Protein AF-A0A3C1X2D7-F1 (afdb_monomer_lite)

Foldseek 3Di:
DLVVLLVQLVVLQVQLVVCVVVVVNVSNVVSPVVSVVSVVVSVVVVLVVLLVVLLVLLVVLLVLLVVLLVLLVVLLVLLVVLPDDPPPPDDDDDDDDDPPPPPDQDPVNVVSLVVSLVSLVVSLVSVVVSLVSLVVSLVSCVPNPVLLNVLSVVLSVVLVVLPLNVLSVQLNVCSVVVVSVSNSVSSVSNSVSSVSNSVSSVVSSCSSVNDPVVVVVVVVVVVVVVVVVVVVVVVVVVD

Sequence (239 aa):
QMQQQMQEARSNMQRASSAMDEGRMAEAIAEGTRAERQFDELKEEFRNQTSSQFDEAVRELRDQARELTDKQQQLAQQLSGQSAPPKSASPEPESAEPAQQAQRPSLRSERNREQVEKAVQEQRDRLNRVMDQSKQLIEQAEETEPLLSDRLYETLRDVKDLKPEEALEAAEMLAERGLWQQTQEAEQIASRGLERLRDGIENAADAVLGSEEESLRRAQAELQRASQQLSEELRAAQG

Secondary structure (DSSP, 8-state):
-HHHHHHHHHHHHHHHHHHHHTT-HHHHHHHHHHHHHHHHHHHHHHHHHHHHHHHHHHHHHHHHHHHHHHHHHHHHHHHHHHHSPP-----------------PPPHHHHHHHHHHHHHHHHHHHHHHHHHHHHHHHHHHHTTT-HHHHHHHHHHHHHHHHH-HHHHHHHHHHHHTTT-HHHHHHHHHHHHHHHHHHHHHHHHHHHHHH--HHHHHHHHHHHHHHHHHHHHHHHHHHH-

Radius of gyration: 30.53 Å; chains: 1; bounding box: 84×38×106 Å

pLDDT: mean 85.22, std 15.67, range [38.16, 98.12]

Structure (mmCIF, N/CA/C/O backbone):
data_AF-A0A3C1X2D7-F1
#
_entry.id   AF-A0A3C1X2D7-F1
#
loop_
_atom_site.group_PDB
_atom_site.id
_atom_site.type_symbol
_atom_site.label_atom_id
_atom_site.label_alt_id
_atom_site.label_comp_id
_atom_site.label_asym_id
_atom_site.label_entity_id
_atom_site.label_seq_id
_atom_site.pdbx_PDB_ins_code
_atom_site.Cartn_x
_atom_site.Cartn_y
_atom_site.Cartn_z
_atom_site.occupancy
_atom_site.B_iso_or_equiv
_atom_site.auth_seq_id
_atom_site.auth_comp_id
_atom_site.auth_asym_id
_atom_site.auth_atom_id
_atom_site.pdbx_PDB_model_num
ATOM 1 N N . GLN A 1 1 ? -13.627 13.181 24.591 1.00 76.00 1 GLN A N 1
ATOM 2 C CA . GLN A 1 1 ? -14.856 12.532 25.095 1.00 76.00 1 GLN A CA 1
ATOM 3 C C . GLN A 1 1 ? -14.542 11.132 25.627 1.00 76.00 1 GLN A C 1
ATOM 5 O O . GLN A 1 1 ? -14.710 10.945 26.823 1.00 76.00 1 GLN A O 1
ATOM 10 N N . MET A 1 2 ? -13.905 10.248 24.847 1.00 81.06 2 MET A N 1
ATOM 11 C CA . MET A 1 2 ? -13.460 8.903 25.281 1.00 81.06 2 MET A CA 1
ATOM 12 C C . MET A 1 2 ? -12.697 8.855 26.628 1.00 81.06 2 MET A C 1
ATOM 14 O O . MET A 1 2 ? -12.936 7.991 27.465 1.00 81.06 2 MET A O 1
ATOM 18 N N . GLN A 1 3 ? -11.812 9.827 26.902 1.00 86.19 3 GLN A N 1
ATOM 19 C CA . GLN A 1 3 ? -11.100 9.912 28.192 1.00 86.19 3 GLN A CA 1
ATOM 20 C C . GLN A 1 3 ? -12.027 10.132 29.401 1.00 86.19 3 GLN A C 1
ATOM 22 O O . GLN A 1 3 ? -11.739 9.615 30.477 1.00 86.19 3 GLN A O 1
ATOM 27 N N . GLN A 1 4 ? -13.117 10.889 29.241 1.00 89.31 4 GLN A N 1
ATOM 28 C CA . GLN A 1 4 ? -14.091 11.118 30.314 1.00 89.31 4 GLN A CA 1
ATOM 29 C C . GLN A 1 4 ? -14.939 9.866 30.558 1.00 89.31 4 GLN A C 1
ATOM 31 O O . GLN A 1 4 ? -15.029 9.426 31.698 1.00 89.31 4 GLN A O 1
ATOM 36 N N . GLN A 1 5 ? -15.459 9.233 29.501 1.00 86.44 5 GLN A N 1
ATOM 37 C CA . GLN A 1 5 ? -16.196 7.964 29.608 1.00 86.44 5 GLN A CA 1
ATOM 38 C C . GLN A 1 5 ? -15.339 6.857 30.251 1.00 86.44 5 GLN A C 1
ATOM 40 O O . GLN A 1 5 ? -15.817 6.110 31.099 1.00 86.44 5 GLN A O 1
ATOM 45 N N . MET A 1 6 ? -14.042 6.794 29.932 1.00 92.19 6 MET A N 1
ATOM 46 C CA . MET A 1 6 ? -13.115 5.841 30.552 1.00 92.19 6 MET A CA 1
ATOM 47 C C . MET A 1 6 ? -12.876 6.127 32.045 1.00 92.19 6 MET A C 1
ATOM 49 O O . MET A 1 6 ? -12.790 5.194 32.849 1.00 92.19 6 MET A O 1
ATOM 53 N N . GLN A 1 7 ? -12.807 7.400 32.448 1.00 93.75 7 GLN A N 1
ATOM 54 C CA . GLN A 1 7 ? -12.736 7.775 33.865 1.00 93.75 7 GLN A CA 1
ATOM 55 C C . GLN A 1 7 ? -14.025 7.414 34.616 1.00 93.75 7 GLN A C 1
ATOM 57 O O . GLN A 1 7 ? -13.953 6.919 35.741 1.00 93.75 7 GLN A O 1
ATOM 62 N N . GLU A 1 8 ? -15.189 7.601 33.994 1.00 92.06 8 GLU A N 1
ATOM 63 C CA . GLU A 1 8 ? -16.481 7.211 34.565 1.00 92.06 8 GLU A CA 1
ATOM 64 C C . GLU A 1 8 ? -16.606 5.692 34.730 1.00 92.06 8 GLU A C 1
ATOM 66 O O . GLU A 1 8 ? -16.970 5.237 35.816 1.00 92.06 8 GLU A O 1
ATOM 71 N N . ALA A 1 9 ? -16.211 4.905 33.724 1.00 91.81 9 ALA A N 1
ATOM 72 C CA . ALA A 1 9 ? -16.200 3.441 33.796 1.00 91.81 9 ALA A CA 1
ATOM 73 C C . ALA A 1 9 ? -15.296 2.935 34.930 1.00 91.81 9 ALA A C 1
ATOM 75 O O . ALA A 1 9 ? -15.704 2.102 35.744 1.00 91.81 9 ALA A O 1
ATOM 76 N N . ARG A 1 10 ? -14.092 3.509 35.064 1.00 94.19 10 ARG A N 1
ATOM 77 C CA . ARG A 1 10 ? -13.175 3.208 36.177 1.00 94.19 10 ARG A CA 1
ATOM 78 C C . ARG A 1 10 ? -13.743 3.620 37.535 1.00 94.19 10 ARG A C 1
ATOM 80 O O . ARG A 1 10 ? -13.568 2.888 38.506 1.00 94.19 10 ARG A O 1
ATOM 87 N N . SER A 1 11 ? -14.439 4.755 37.614 1.00 95.88 11 SER A N 1
ATOM 88 C CA . SER A 1 11 ? -15.106 5.206 38.842 1.00 95.88 11 SER A CA 1
ATOM 89 C C . SER A 1 11 ? -16.248 4.271 39.251 1.00 95.88 11 SER A C 1
ATOM 91 O O . SER A 1 11 ? -16.358 3.919 40.426 1.00 95.88 11 SER A O 1
ATOM 93 N N . ASN A 1 12 ? -17.077 3.836 38.298 1.00 92.12 12 ASN A N 1
ATOM 94 C CA . ASN A 1 12 ? -18.136 2.850 38.526 1.00 92.12 12 ASN A CA 1
ATOM 95 C C . ASN A 1 12 ? -17.547 1.507 38.989 1.00 92.12 12 ASN A C 1
ATOM 97 O O . ASN A 1 12 ? -18.054 0.910 39.936 1.00 92.12 12 ASN A O 1
ATOM 101 N N . MET A 1 13 ? -16.421 1.079 38.409 1.00 94.44 13 MET A N 1
ATOM 102 C CA . MET A 1 13 ? -15.705 -0.130 38.829 1.00 94.44 13 MET A CA 1
ATOM 103 C C . MET A 1 13 ? -15.127 -0.014 40.249 1.00 94.44 13 MET A C 1
ATOM 105 O O . MET A 1 13 ? -15.249 -0.946 41.043 1.00 94.44 13 MET A O 1
ATOM 109 N N . GLN A 1 14 ? -14.545 1.136 40.607 1.00 95.06 14 GLN A N 1
ATOM 110 C CA . GLN A 1 14 ? -14.083 1.396 41.976 1.00 95.06 14 GLN A CA 1
ATOM 111 C C . GLN A 1 14 ? -15.240 1.370 42.978 1.00 95.06 14 GLN A C 1
ATOM 113 O O . GLN A 1 14 ? -15.122 0.734 44.023 1.00 95.06 14 GLN A O 1
ATOM 118 N N . ARG A 1 15 ? -16.376 1.999 42.646 1.00 94.56 15 ARG A N 1
ATOM 119 C CA . ARG A 1 15 ? -17.585 1.963 43.483 1.00 94.56 15 ARG A CA 1
ATOM 120 C C . ARG A 1 15 ? -18.136 0.552 43.644 1.00 94.56 15 ARG A C 1
ATOM 122 O O . ARG A 1 15 ? -18.506 0.179 44.755 1.00 94.56 15 ARG A O 1
ATOM 129 N N . ALA A 1 16 ? -18.142 -0.239 42.572 1.00 94.19 16 ALA A N 1
ATOM 130 C CA . ALA A 1 16 ? -18.531 -1.641 42.631 1.00 94.19 16 ALA A CA 1
ATOM 131 C C . ALA A 1 16 ? -17.630 -2.429 43.597 1.00 94.19 16 ALA A C 1
ATOM 133 O O . ALA A 1 16 ? -18.147 -3.125 44.466 1.00 94.19 16 ALA A O 1
ATOM 134 N N . SER A 1 17 ? -16.305 -2.249 43.514 1.00 95.19 17 SER A N 1
ATOM 135 C CA . SER A 1 17 ? -15.339 -2.884 44.424 1.00 95.19 17 SER A CA 1
ATOM 136 C C . SER A 1 17 ? -15.576 -2.495 45.886 1.00 95.19 17 SER A C 1
ATOM 138 O O . SER A 1 17 ? -15.658 -3.372 46.740 1.00 95.19 17 SER A O 1
ATOM 140 N N . SER A 1 18 ? -15.761 -1.205 46.186 1.00 95.50 18 SER A N 1
ATOM 141 C CA . SER A 1 18 ? -16.039 -0.753 47.558 1.00 95.50 18 SER A CA 1
ATOM 142 C C . SER A 1 18 ? -17.374 -1.285 48.089 1.00 95.50 18 SER A C 1
ATOM 144 O O . SER A 1 18 ? -17.467 -1.693 49.243 1.00 95.50 18 SER A O 1
ATOM 146 N N . ALA A 1 19 ? -18.412 -1.345 47.249 1.00 94.44 19 ALA A N 1
ATOM 147 C CA . ALA A 1 19 ? -19.691 -1.937 47.631 1.00 94.44 19 ALA A CA 1
ATOM 148 C C . ALA A 1 19 ? -19.573 -3.447 47.909 1.00 94.44 19 ALA A C 1
ATOM 150 O O . ALA A 1 19 ? -20.258 -3.947 48.802 1.00 94.44 19 ALA A O 1
ATOM 151 N N . MET A 1 20 ? -18.696 -4.169 47.199 1.00 93.38 20 MET A N 1
ATOM 152 C CA . MET A 1 20 ? -18.388 -5.573 47.502 1.00 93.38 20 MET A CA 1
ATOM 153 C C . MET A 1 20 ? -17.697 -5.716 48.861 1.00 93.38 20 MET A C 1
ATOM 155 O O . MET A 1 20 ? -18.145 -6.528 49.671 1.00 93.38 20 MET A O 1
ATOM 159 N N . ASP A 1 21 ? -16.669 -4.906 49.128 1.00 94.88 21 ASP A N 1
ATOM 160 C CA . ASP A 1 21 ? -15.919 -4.920 50.394 1.00 94.88 21 ASP A CA 1
ATOM 161 C C . ASP A 1 21 ? -16.816 -4.597 51.600 1.00 94.88 21 ASP A C 1
ATOM 163 O O . ASP A 1 21 ? -16.665 -5.160 52.685 1.00 94.88 21 ASP A O 1
ATOM 167 N N . GLU A 1 22 ? -17.803 -3.724 51.399 1.00 95.81 22 GLU A N 1
ATOM 168 C CA . GLU A 1 22 ? -18.772 -3.307 52.415 1.00 95.81 22 GLU A CA 1
ATOM 169 C C . GLU A 1 22 ? -20.008 -4.234 52.493 1.00 95.81 22 GLU A C 1
ATOM 171 O O . GLU A 1 22 ? -20.962 -3.947 53.221 1.00 95.81 22 GLU A O 1
ATOM 176 N N . GLY A 1 23 ? -20.017 -5.354 51.756 1.00 94.88 23 GLY A N 1
ATOM 177 C CA . GLY A 1 23 ? -21.079 -6.369 51.783 1.00 94.88 23 GLY A CA 1
ATOM 178 C C . GLY A 1 23 ? -22.384 -5.973 51.076 1.00 94.88 23 GLY A C 1
ATOM 179 O O . GLY A 1 23 ? -23.390 -6.680 51.178 1.00 94.88 23 GLY A O 1
ATOM 180 N N . ARG A 1 24 ? -22.398 -4.863 50.330 1.00 96.31 24 ARG A N 1
ATOM 181 C CA . ARG A 1 24 ? -23.552 -4.368 49.561 1.00 96.31 24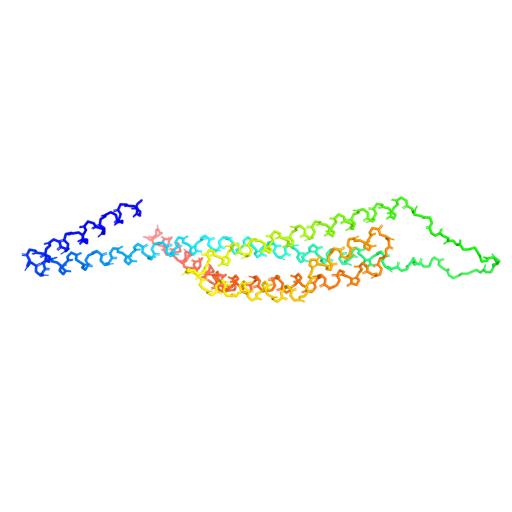 ARG A CA 1
ATOM 182 C C . ARG A 1 24 ? -23.598 -4.976 48.161 1.00 96.31 24 ARG A C 1
ATOM 184 O O . ARG A 1 24 ? -23.445 -4.298 47.147 1.00 96.31 24 ARG A O 1
ATOM 191 N N . MET A 1 25 ? -23.894 -6.273 48.111 1.00 89.75 25 MET A N 1
ATOM 192 C CA . MET A 1 25 ? -23.906 -7.071 46.877 1.00 89.75 25 MET A CA 1
ATOM 193 C C . MET A 1 25 ? -24.776 -6.470 45.754 1.00 89.75 25 MET A C 1
ATOM 195 O O . MET A 1 25 ? -24.376 -6.468 44.595 1.00 89.75 25 MET A O 1
ATOM 199 N N . ALA A 1 26 ? -25.960 -5.936 46.075 1.00 89.38 26 ALA A N 1
ATOM 200 C CA . ALA A 1 26 ? -26.875 -5.383 45.070 1.00 89.38 26 ALA A CA 1
ATOM 201 C C . ALA A 1 26 ? -26.326 -4.113 44.392 1.00 89.38 26 ALA A C 1
ATOM 203 O O . ALA A 1 26 ? -26.490 -3.932 43.187 1.00 89.38 26 ALA A O 1
ATOM 204 N N . GLU A 1 27 ? -25.655 -3.251 45.157 1.00 88.06 27 GLU A N 1
ATOM 205 C CA . GLU A 1 27 ? -25.042 -2.023 44.643 1.00 88.06 27 GLU A CA 1
ATOM 206 C C . GLU A 1 27 ? -23.775 -2.338 43.843 1.00 88.06 27 GLU A C 1
ATOM 208 O O . GLU A 1 27 ? -23.583 -1.793 42.758 1.00 88.06 27 GLU A O 1
ATOM 213 N N . ALA A 1 28 ? -22.983 -3.307 44.310 1.00 88.75 28 ALA A N 1
ATOM 214 C CA . ALA A 1 28 ? -21.846 -3.837 43.569 1.00 88.75 28 ALA A CA 1
ATOM 215 C C . ALA A 1 28 ? -22.238 -4.361 42.179 1.00 88.75 28 ALA A C 1
ATOM 217 O O . ALA A 1 28 ? -21.598 -4.017 41.188 1.00 88.75 28 ALA A O 1
ATOM 218 N N . ILE A 1 29 ? -23.315 -5.150 42.091 1.00 89.69 29 ILE A N 1
ATOM 219 C CA . ILE A 1 29 ? -23.820 -5.672 40.813 1.00 89.69 29 ILE A CA 1
ATOM 220 C C . ILE A 1 29 ? -24.292 -4.527 39.911 1.00 89.69 29 ILE A C 1
ATOM 222 O O . ILE A 1 29 ? -23.974 -4.510 38.721 1.00 89.69 29 ILE A O 1
ATOM 226 N N . ALA A 1 30 ? -25.033 -3.561 40.460 1.00 91.50 30 ALA A N 1
ATOM 227 C CA . ALA A 1 30 ? -25.559 -2.445 39.682 1.00 91.50 30 ALA A CA 1
ATOM 228 C C . ALA A 1 30 ? -24.441 -1.568 39.094 1.00 91.50 30 ALA A C 1
ATOM 230 O O . ALA A 1 30 ? -24.475 -1.259 37.901 1.00 91.50 30 ALA A O 1
ATOM 231 N N . GLU A 1 31 ? -23.447 -1.193 39.903 1.00 90.06 31 GLU A N 1
ATOM 232 C CA . GLU A 1 31 ? -22.319 -0.374 39.444 1.00 90.06 31 GLU A CA 1
ATOM 233 C C . GLU A 1 31 ? -21.368 -1.162 38.537 1.00 90.06 31 GLU A C 1
ATOM 235 O O . GLU A 1 31 ? -20.900 -0.623 37.534 1.00 90.06 31 GLU A O 1
ATOM 240 N N . GLY A 1 32 ? -21.167 -2.457 38.804 1.00 87.25 32 GLY A N 1
ATOM 241 C CA . GLY A 1 32 ? -20.407 -3.353 37.931 1.00 87.25 32 GLY A CA 1
ATOM 242 C C . GLY A 1 32 ? -21.031 -3.477 36.538 1.00 87.25 32 GLY A C 1
ATOM 243 O O . GLY A 1 32 ? -20.346 -3.268 35.544 1.00 87.25 32 GLY A O 1
ATOM 244 N N . THR A 1 33 ? -22.349 -3.690 36.457 1.00 91.38 33 THR A N 1
ATOM 245 C CA . THR A 1 33 ? -23.082 -3.786 35.176 1.00 91.38 33 THR A CA 1
ATOM 246 C C . THR A 1 33 ? -23.079 -2.458 34.403 1.00 91.38 33 THR A C 1
ATOM 248 O O . THR A 1 33 ? -23.194 -2.429 33.177 1.00 91.38 33 THR A O 1
ATOM 251 N N . ARG A 1 34 ? -23.004 -1.311 35.097 1.00 89.50 34 ARG A N 1
ATOM 252 C CA . ARG A 1 34 ? -22.837 -0.003 34.438 1.00 89.50 34 ARG A CA 1
ATOM 253 C C . ARG A 1 34 ? -21.427 0.169 33.890 1.00 89.50 34 ARG A C 1
ATOM 255 O O . ARG A 1 34 ? -21.296 0.609 32.754 1.00 89.50 34 ARG A O 1
ATOM 262 N N . ALA A 1 35 ? -20.407 -0.184 34.672 1.00 90.56 35 ALA A N 1
ATOM 263 C CA . ALA A 1 35 ? -19.020 -0.138 34.224 1.00 90.56 35 ALA A CA 1
ATOM 264 C C . ALA A 1 35 ? -18.791 -1.054 33.012 1.00 90.56 35 ALA A C 1
ATOM 266 O O . ALA A 1 35 ? -18.178 -0.620 32.046 1.00 90.56 35 ALA A O 1
ATOM 267 N N . GLU A 1 36 ? -19.330 -2.278 33.036 1.00 87.12 36 GLU A N 1
ATOM 268 C CA . GLU A 1 36 ? -19.254 -3.243 31.931 1.00 87.12 36 GLU A CA 1
ATOM 269 C C . GLU A 1 36 ? -19.817 -2.659 30.630 1.00 87.12 36 GLU A C 1
ATOM 271 O O . GLU A 1 36 ? -19.088 -2.553 29.649 1.00 87.12 36 GLU A O 1
ATOM 276 N N . ARG A 1 37 ? -21.056 -2.147 30.653 1.00 89.50 37 ARG A N 1
ATOM 277 C CA . ARG A 1 37 ? -21.666 -1.508 29.474 1.00 89.50 37 ARG A CA 1
ATOM 278 C C . ARG A 1 37 ? -20.857 -0.324 28.948 1.00 89.50 37 ARG A C 1
ATOM 280 O O . ARG A 1 37 ? -20.714 -0.177 27.742 1.00 89.50 37 ARG A O 1
ATOM 287 N N . GLN A 1 38 ? -20.304 0.502 29.837 1.00 88.88 38 GLN A N 1
ATOM 288 C CA . GLN A 1 38 ? -19.452 1.620 29.425 1.00 88.88 38 GLN A CA 1
ATOM 289 C C . GLN A 1 38 ? -18.135 1.145 28.796 1.00 88.88 38 GLN A C 1
ATOM 291 O O . GLN A 1 38 ? -17.652 1.772 27.859 1.00 88.88 38 GLN A O 1
ATOM 296 N N . PHE A 1 39 ? -17.542 0.051 29.284 1.00 91.06 39 PHE A N 1
ATOM 297 C CA . PHE A 1 39 ? -16.360 -0.542 28.654 1.00 91.06 39 PHE A CA 1
ATOM 298 C C . PHE A 1 39 ? -16.678 -1.152 27.287 1.00 91.06 39 PHE A C 1
ATOM 300 O O . PHE A 1 39 ? -15.863 -1.011 26.376 1.00 91.06 39 PHE A O 1
ATOM 307 N N . ASP A 1 40 ? -17.846 -1.774 27.129 1.00 85.06 40 ASP A N 1
ATOM 308 C CA . ASP A 1 40 ? -18.300 -2.296 25.840 1.00 85.06 40 ASP A CA 1
ATOM 309 C C . ASP A 1 40 ? -18.506 -1.168 24.818 1.00 85.06 40 ASP A C 1
ATOM 311 O O . ASP A 1 40 ? -17.974 -1.248 23.712 1.00 85.06 40 ASP A O 1
ATOM 315 N N . GLU A 1 41 ? -19.174 -0.075 25.202 1.00 85.31 41 GLU A N 1
ATOM 316 C CA . GLU A 1 41 ? -19.339 1.119 24.356 1.00 85.31 41 GLU A CA 1
ATOM 317 C C . GLU A 1 41 ? -17.982 1.721 23.952 1.00 85.31 41 GLU A C 1
ATOM 319 O O . GLU A 1 41 ? -17.735 1.979 22.775 1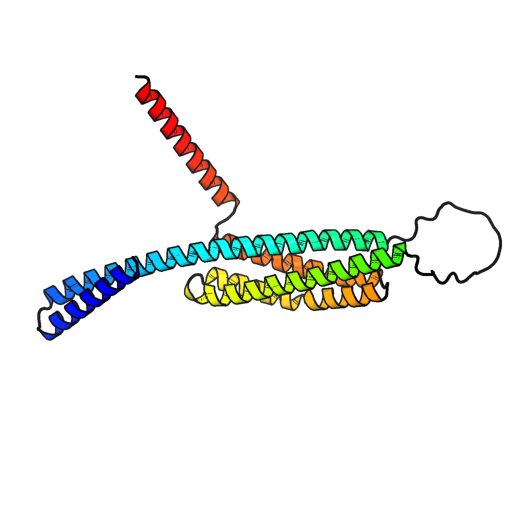.00 85.31 41 GLU A O 1
ATOM 324 N N . LEU A 1 42 ? -17.056 1.876 24.907 1.00 87.88 42 LEU A N 1
ATOM 325 C CA . LEU A 1 42 ? -15.697 2.365 24.642 1.00 87.88 42 LEU A CA 1
ATOM 326 C C . LEU A 1 42 ? -14.925 1.456 23.678 1.00 87.88 42 LEU A C 1
ATOM 328 O O . LEU A 1 42 ? -14.160 1.941 22.844 1.00 87.88 42 LEU A O 1
ATOM 332 N N . LYS A 1 43 ? -15.102 0.137 23.799 1.00 81.25 43 LYS A N 1
ATOM 333 C CA . LYS A 1 43 ? -14.484 -0.845 22.905 1.00 81.25 43 LYS A CA 1
ATOM 334 C C . LYS A 1 43 ? -15.048 -0.732 21.490 1.00 81.25 43 LYS A C 1
ATOM 336 O O . LYS A 1 43 ? -14.277 -0.806 20.536 1.00 81.25 43 LYS A O 1
ATOM 341 N N . GLU A 1 44 ? -16.358 -0.548 21.344 1.00 78.31 44 GLU A N 1
ATOM 342 C CA . GLU A 1 44 ? -16.991 -0.335 20.039 1.00 78.31 44 GLU A CA 1
ATOM 343 C C . GLU A 1 44 ? -16.558 0.987 19.396 1.00 78.31 44 GLU A C 1
ATOM 345 O O . GLU A 1 44 ? -16.207 0.996 18.216 1.00 78.31 44 GLU A O 1
ATOM 350 N N . GLU A 1 45 ? -16.514 2.086 20.154 1.00 79.62 45 GLU A N 1
ATOM 351 C CA . GLU A 1 45 ? -16.013 3.380 19.671 1.00 79.62 45 GLU A CA 1
ATOM 352 C C . GLU A 1 45 ? -14.554 3.284 19.211 1.00 79.62 45 GLU A C 1
ATOM 354 O O . GLU A 1 45 ? -14.223 3.734 18.110 1.00 79.62 45 GLU A O 1
ATOM 359 N N . PHE A 1 46 ? -13.694 2.652 20.017 1.00 81.25 46 PHE A N 1
ATOM 360 C CA . PHE A 1 46 ? -12.298 2.416 19.659 1.00 81.25 46 PHE A CA 1
ATOM 361 C C . PHE A 1 46 ? -12.191 1.597 18.371 1.00 81.25 46 PHE A C 1
ATOM 363 O O . PHE A 1 46 ? -11.490 2.017 17.453 1.00 81.25 46 PHE A O 1
ATOM 370 N N . ARG A 1 47 ? -12.948 0.494 18.261 1.00 75.00 47 ARG A N 1
ATOM 371 C CA . ARG A 1 47 ? -12.980 -0.344 17.054 1.00 75.00 47 ARG A CA 1
ATOM 372 C C . ARG A 1 47 ? -13.406 0.454 15.822 1.00 75.00 47 ARG A C 1
ATOM 374 O O . ARG A 1 47 ? -12.743 0.387 14.798 1.00 75.00 47 ARG A O 1
ATOM 381 N N . ASN A 1 48 ? -14.476 1.242 15.913 1.00 76.06 48 ASN A N 1
ATOM 382 C CA . ASN A 1 48 ? -14.958 2.044 14.783 1.00 76.06 48 ASN A CA 1
ATOM 383 C C . ASN A 1 48 ? -13.918 3.089 14.341 1.00 76.06 48 ASN A C 1
ATOM 385 O O . ASN A 1 48 ? -13.731 3.329 13.144 1.00 76.06 48 ASN A O 1
ATOM 38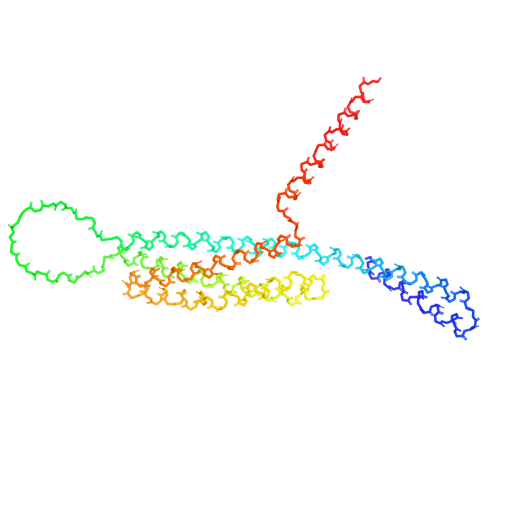9 N N . GLN A 1 49 ? -13.222 3.700 15.305 1.00 76.00 49 GLN A N 1
ATOM 390 C CA . GLN A 1 49 ? -12.177 4.679 15.026 1.00 76.00 49 GLN A CA 1
ATOM 391 C C . GLN A 1 49 ? -10.936 4.032 14.394 1.00 76.00 49 GLN A C 1
ATOM 393 O O . GLN A 1 49 ? -10.322 4.644 13.517 1.00 76.00 49 GLN A O 1
ATOM 398 N N . THR A 1 50 ? -10.556 2.823 14.819 1.00 77.62 50 THR A N 1
ATOM 399 C CA . THR A 1 50 ? -9.442 2.079 14.217 1.00 77.62 50 THR A CA 1
ATOM 400 C C . THR A 1 50 ? -9.797 1.588 12.817 1.00 77.62 50 THR A C 1
ATOM 402 O O . THR A 1 50 ? -9.017 1.824 11.901 1.00 77.62 50 THR A O 1
ATOM 405 N N . SER A 1 51 ? -10.993 1.027 12.602 1.00 79.12 51 SER A N 1
ATOM 406 C CA . SER A 1 51 ? -11.439 0.585 11.271 1.00 79.12 51 SER A CA 1
ATOM 407 C C . SER A 1 51 ? -11.448 1.739 10.260 1.00 79.12 51 SER A C 1
ATOM 409 O O . SER A 1 51 ? -10.957 1.576 9.152 1.00 79.12 51 SER A O 1
ATOM 411 N N . SER A 1 52 ? -11.876 2.947 10.656 1.00 82.19 52 SER A N 1
ATOM 412 C CA . SER A 1 52 ? -11.824 4.127 9.769 1.00 82.19 52 SER A CA 1
ATOM 413 C C . SER A 1 52 ? -10.394 4.507 9.348 1.00 82.19 52 SER A C 1
ATOM 415 O O . SER A 1 52 ? -10.171 4.916 8.213 1.00 82.19 52 SER A O 1
ATOM 417 N N . GLN A 1 53 ? -9.413 4.371 10.247 1.00 84.81 53 GLN A N 1
ATOM 418 C CA . GLN A 1 53 ? -8.006 4.636 9.917 1.00 84.81 53 GLN A CA 1
ATOM 419 C C . GLN A 1 53 ? -7.438 3.555 8.993 1.00 84.81 53 GLN A C 1
ATOM 421 O O . GLN A 1 53 ? -6.682 3.866 8.072 1.00 84.81 53 GLN A O 1
ATOM 426 N N . PHE A 1 54 ? -7.828 2.295 9.203 1.00 89.69 54 PHE A N 1
ATOM 427 C CA . PHE A 1 54 ? -7.446 1.205 8.311 1.00 89.69 54 PHE A CA 1
ATOM 428 C C . PHE A 1 54 ? -8.060 1.362 6.925 1.00 89.69 54 PHE A C 1
ATOM 430 O O . PHE A 1 54 ? -7.350 1.158 5.948 1.00 89.69 54 PHE A O 1
ATOM 437 N N . ASP A 1 55 ? -9.314 1.802 6.817 1.00 89.31 55 ASP A N 1
ATOM 438 C CA . ASP A 1 55 ? -9.954 2.089 5.532 1.00 89.31 55 ASP A CA 1
ATOM 439 C C . ASP A 1 55 ? -9.135 3.082 4.699 1.00 89.31 55 ASP A C 1
ATOM 441 O O . ASP A 1 55 ? -8.917 2.877 3.503 1.00 89.31 55 ASP A O 1
ATOM 445 N N . GLU A 1 56 ? -8.672 4.165 5.322 1.00 90.50 56 GLU A N 1
ATOM 446 C CA . GLU A 1 56 ? -7.850 5.181 4.662 1.00 90.50 56 GLU A CA 1
ATOM 447 C C . GLU A 1 56 ? -6.480 4.622 4.256 1.00 90.50 56 GLU A C 1
ATOM 449 O O . GLU A 1 56 ? -6.096 4.739 3.089 1.00 90.50 56 GLU A O 1
ATOM 454 N N . ALA A 1 57 ? -5.782 3.950 5.178 1.00 93.56 57 ALA A N 1
ATOM 455 C CA . ALA A 1 57 ? -4.469 3.360 4.918 1.00 93.56 57 ALA A CA 1
ATOM 456 C C . ALA A 1 57 ? -4.514 2.306 3.800 1.00 93.56 57 ALA A C 1
ATOM 458 O O . ALA A 1 57 ? -3.657 2.270 2.919 1.00 93.56 57 ALA A O 1
ATOM 459 N N . VAL A 1 58 ? -5.549 1.468 3.800 1.00 94.38 58 VAL A N 1
ATOM 460 C CA . VAL A 1 58 ? -5.787 0.438 2.788 1.00 94.38 58 VAL A CA 1
ATOM 461 C C . VAL A 1 58 ? -6.092 1.059 1.425 1.00 94.38 58 VAL A C 1
ATOM 463 O O . VAL A 1 58 ? -5.584 0.577 0.411 1.00 94.38 58 VAL A O 1
ATOM 466 N N . ARG A 1 59 ? -6.903 2.126 1.369 1.00 93.75 59 ARG A N 1
ATOM 467 C CA . ARG A 1 59 ? -7.176 2.849 0.114 1.00 93.75 59 ARG A CA 1
ATOM 468 C C . ARG A 1 59 ? -5.897 3.427 -0.476 1.00 93.75 59 ARG A C 1
ATOM 470 O O . ARG A 1 59 ? -5.647 3.223 -1.660 1.00 93.75 59 ARG A O 1
ATOM 477 N N . GLU A 1 60 ? -5.087 4.088 0.347 1.00 95.75 60 GLU A N 1
ATOM 478 C CA . GLU A 1 60 ? -3.805 4.648 -0.083 1.00 95.75 60 GLU A CA 1
ATOM 479 C C . GLU A 1 60 ? -2.868 3.553 -0.611 1.00 95.75 60 GLU A C 1
ATOM 481 O O . GLU A 1 60 ? -2.323 3.677 -1.710 1.00 95.75 60 GLU A O 1
ATOM 486 N N . LEU A 1 61 ? -2.731 2.454 0.135 1.00 96.94 61 LEU A N 1
ATOM 487 C CA . LEU A 1 61 ? -1.877 1.332 -0.243 1.00 96.94 61 LEU A CA 1
ATOM 488 C C . LEU A 1 61 ? -2.321 0.705 -1.574 1.00 96.94 61 LEU A C 1
ATOM 490 O O . LEU A 1 61 ? -1.497 0.399 -2.439 1.00 96.94 61 LEU A O 1
ATOM 494 N N . ARG A 1 62 ? -3.636 0.553 -1.764 1.00 96.00 62 ARG A N 1
ATOM 495 C CA . ARG A 1 62 ? -4.231 0.062 -3.011 1.00 96.00 62 ARG A CA 1
ATOM 496 C C . ARG A 1 62 ? -3.930 0.988 -4.186 1.00 96.00 62 ARG A C 1
ATOM 498 O O . ARG A 1 62 ? -3.548 0.509 -5.253 1.00 96.00 62 ARG A O 1
ATOM 505 N N . ASP A 1 63 ? -4.075 2.295 -4.001 1.00 96.81 63 ASP A N 1
ATOM 506 C CA . ASP A 1 63 ? -3.806 3.277 -5.052 1.00 96.81 63 ASP A CA 1
ATOM 507 C C . ASP A 1 63 ? -2.318 3.285 -5.441 1.00 96.81 63 ASP A C 1
ATOM 509 O O . ASP A 1 63 ? -1.985 3.313 -6.628 1.00 96.81 63 ASP A O 1
ATOM 513 N N . GLN A 1 64 ? -1.416 3.153 -4.466 1.00 97.62 64 GLN A N 1
ATOM 514 C CA . GLN A 1 64 ? 0.025 3.036 -4.712 1.00 97.62 64 GLN A CA 1
ATOM 515 C C . GLN A 1 64 ? 0.388 1.751 -5.462 1.00 97.62 64 GLN A C 1
ATOM 517 O O . GLN A 1 64 ? 1.208 1.787 -6.380 1.00 97.62 64 GLN A O 1
ATOM 522 N N . ALA A 1 65 ? -0.231 0.620 -5.118 1.00 97.44 65 ALA A N 1
ATOM 523 C CA . ALA A 1 65 ? 0.004 -0.649 -5.805 1.00 97.44 65 ALA A CA 1
ATOM 524 C C . ALA A 1 65 ? -0.518 -0.640 -7.257 1.00 97.44 65 ALA A C 1
ATOM 526 O O . ALA A 1 65 ? 0.117 -1.200 -8.161 1.00 97.44 65 ALA A O 1
ATOM 527 N N . ARG A 1 66 ? -1.646 0.042 -7.505 1.00 97.12 66 ARG A N 1
ATOM 528 C CA . ARG A 1 66 ? -2.159 0.305 -8.860 1.00 97.12 66 ARG A CA 1
ATOM 529 C C . ARG A 1 66 ? -1.189 1.171 -9.656 1.00 97.12 66 ARG A C 1
ATOM 531 O O . ARG A 1 66 ? -0.776 0.761 -10.739 1.00 97.12 66 ARG A O 1
ATOM 538 N N . GLU A 1 67 ? -0.746 2.297 -9.091 1.00 96.88 67 GLU A N 1
ATOM 539 C CA . GLU A 1 67 ? 0.229 3.176 -9.747 1.00 96.88 67 GLU A CA 1
ATOM 540 C C . GLU A 1 67 ? 1.529 2.425 -10.074 1.00 96.88 67 GLU A C 1
ATOM 542 O O . GLU A 1 67 ? 2.059 2.557 -11.177 1.00 96.88 67 GLU A O 1
ATOM 547 N N . LEU A 1 68 ? 2.018 1.594 -9.148 1.00 96.00 68 LEU A N 1
ATOM 548 C CA . LEU A 1 68 ? 3.209 0.768 -9.341 1.00 96.00 68 LEU A CA 1
ATOM 549 C C . LEU A 1 68 ? 3.066 -0.142 -10.571 1.00 96.00 68 LEU A C 1
ATOM 551 O O . LEU A 1 68 ? 3.980 -0.218 -11.391 1.00 96.00 68 LEU A O 1
ATOM 555 N N . THR A 1 69 ? 1.910 -0.783 -10.747 1.00 96.31 69 THR A N 1
ATOM 556 C CA . THR A 1 69 ? 1.657 -1.668 -11.895 1.00 96.31 69 THR A CA 1
ATOM 557 C C . THR A 1 69 ? 1.489 -0.883 -13.199 1.00 96.31 69 THR A C 1
ATOM 559 O O . THR A 1 69 ? 2.051 -1.265 -14.226 1.00 96.31 69 THR A O 1
ATOM 562 N N . ASP A 1 70 ? 0.790 0.253 -13.171 1.00 96.56 70 ASP A N 1
ATOM 563 C CA . ASP A 1 70 ? 0.603 1.111 -14.348 1.00 96.56 70 ASP A CA 1
ATOM 564 C C . ASP A 1 70 ? 1.941 1.651 -14.873 1.00 96.56 70 ASP A C 1
ATOM 566 O O . ASP A 1 70 ? 2.208 1.662 -16.080 1.00 96.56 70 ASP A O 1
ATOM 570 N N . LYS A 1 71 ? 2.824 2.074 -13.961 1.00 95.25 71 LYS A N 1
ATOM 571 C CA . LYS A 1 71 ? 4.183 2.522 -14.290 1.00 95.25 71 LYS A CA 1
ATOM 572 C C . LYS A 1 71 ? 5.037 1.387 -14.839 1.00 95.25 71 LYS A C 1
ATOM 574 O O . LYS A 1 71 ? 5.793 1.605 -15.787 1.00 95.25 71 LYS A O 1
ATOM 579 N N . GLN A 1 72 ? 4.863 0.177 -14.317 1.00 93.88 72 GLN A N 1
ATOM 580 C CA . GLN A 1 72 ? 5.563 -1.001 -14.811 1.00 93.88 72 GLN A CA 1
ATOM 581 C C . GLN A 1 72 ? 5.167 -1.325 -16.255 1.00 93.88 72 GLN A C 1
ATOM 583 O O . GLN A 1 72 ? 6.026 -1.542 -17.104 1.00 93.88 72 GLN A O 1
ATOM 588 N N . GLN A 1 73 ? 3.875 -1.251 -16.578 1.00 94.38 73 GLN A N 1
ATOM 589 C CA . GLN A 1 73 ? 3.399 -1.444 -17.949 1.00 94.38 73 GLN A CA 1
ATOM 590 C C . GLN A 1 73 ? 3.955 -0.386 -18.911 1.00 94.38 73 GLN A C 1
ATOM 592 O O . GLN A 1 73 ? 4.301 -0.701 -20.052 1.00 94.38 73 GLN A O 1
ATOM 597 N N . GLN A 1 74 ? 4.076 0.869 -18.464 1.00 93.44 74 GLN A N 1
ATOM 598 C CA . GLN A 1 74 ? 4.714 1.931 -19.251 1.00 93.44 74 GLN A CA 1
ATOM 599 C C . GLN A 1 74 ? 6.197 1.625 -19.507 1.00 93.44 74 GLN A C 1
ATOM 601 O O . GLN A 1 74 ? 6.668 1.784 -20.636 1.00 93.44 74 GLN A O 1
ATOM 606 N N . LEU A 1 75 ? 6.918 1.141 -18.494 1.00 92.25 75 LEU A N 1
ATOM 607 C CA . LEU A 1 75 ? 8.314 0.721 -18.614 1.00 92.25 75 LEU A CA 1
ATOM 608 C C . LEU A 1 75 ? 8.474 -0.449 -19.603 1.00 92.25 75 LEU A C 1
ATOM 610 O O . LEU A 1 75 ? 9.307 -0.376 -20.510 1.00 92.25 75 LEU A O 1
ATOM 614 N N . ALA A 1 76 ? 7.627 -1.476 -19.509 1.00 92.19 76 ALA A N 1
ATOM 615 C CA . ALA A 1 76 ? 7.622 -2.619 -20.426 1.00 92.19 76 ALA A CA 1
ATOM 616 C C . ALA A 1 76 ? 7.424 -2.193 -21.896 1.00 92.19 76 ALA A C 1
ATOM 618 O O . ALA A 1 76 ? 8.089 -2.696 -22.814 1.00 92.19 76 ALA A O 1
ATOM 619 N N . GLN A 1 77 ? 6.537 -1.219 -22.139 1.00 90.75 77 GLN A N 1
ATOM 620 C CA . GLN A 1 77 ? 6.306 -0.648 -23.471 1.00 90.75 77 GLN A CA 1
ATOM 621 C C . GLN A 1 77 ? 7.536 0.109 -23.991 1.00 90.75 77 GLN A C 1
ATOM 623 O O . GLN A 1 77 ? 7.904 -0.041 -25.161 1.00 90.75 77 GLN A O 1
ATOM 628 N N . GLN A 1 78 ? 8.198 0.892 -23.133 1.00 87.81 78 GLN A N 1
ATOM 629 C CA . GLN A 1 78 ? 9.426 1.605 -23.491 1.00 87.81 78 GLN 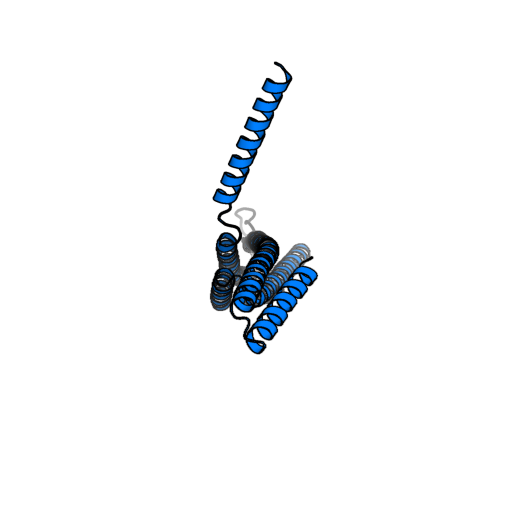A CA 1
ATOM 630 C C . GLN A 1 78 ? 10.543 0.627 -23.874 1.00 87.81 78 GLN A C 1
ATOM 632 O O . GLN A 1 78 ? 11.147 0.780 -24.941 1.00 87.81 78 GLN A O 1
ATOM 637 N N . LEU A 1 79 ? 10.764 -0.413 -23.067 1.00 86.62 79 LEU A N 1
ATOM 638 C CA . LEU A 1 79 ? 11.772 -1.446 -23.324 1.00 86.62 79 LEU A CA 1
ATOM 639 C C . LEU A 1 79 ? 11.501 -2.207 -24.625 1.00 86.62 79 LEU A C 1
ATOM 641 O O . LEU A 1 79 ? 12.404 -2.367 -25.444 1.00 86.62 79 LEU A O 1
ATOM 645 N N . SER A 1 80 ? 10.247 -2.579 -24.884 1.00 83.06 80 SER A N 1
ATOM 646 C CA . SER A 1 80 ? 9.853 -3.248 -26.133 1.00 83.06 80 SER A CA 1
ATOM 647 C C . SER A 1 80 ? 10.148 -2.392 -27.374 1.00 83.06 80 SER A C 1
ATOM 649 O O . SER A 1 80 ? 10.564 -2.911 -28.412 1.00 83.06 80 SER A O 1
ATOM 651 N N . GLY A 1 81 ? 9.986 -1.068 -27.269 1.00 75.00 81 GLY A N 1
ATOM 652 C CA . GLY A 1 81 ? 10.343 -0.121 -28.328 1.00 75.00 81 GLY A CA 1
ATOM 653 C C . GLY A 1 81 ? 11.853 0.019 -28.569 1.00 75.00 81 GLY A C 1
ATOM 654 O O . GLY A 1 81 ? 12.253 0.394 -29.669 1.00 75.00 81 GLY A O 1
ATOM 655 N N . GLN A 1 82 ? 12.686 -0.297 -27.572 1.00 66.12 82 GLN A N 1
ATOM 656 C CA . GLN A 1 82 ? 14.153 -0.316 -27.673 1.00 66.12 82 GLN A CA 1
ATOM 657 C C . GLN A 1 82 ? 14.710 -1.668 -28.143 1.00 66.12 82 GLN A C 1
ATOM 659 O O . GLN A 1 82 ? 15.730 -1.700 -28.828 1.00 66.12 82 GLN A O 1
ATOM 664 N N . SER A 1 83 ? 14.016 -2.764 -27.834 1.00 56.28 83 SER A N 1
ATOM 665 C CA . SER A 1 83 ? 14.339 -4.125 -28.278 1.00 56.28 83 SER A CA 1
ATOM 666 C C . SER A 1 83 ? 14.004 -4.396 -29.751 1.00 56.28 83 SER A C 1
ATOM 668 O O . SER A 1 83 ? 14.489 -5.378 -30.317 1.00 56.28 83 SER A O 1
ATOM 670 N N . ALA A 1 84 ? 13.178 -3.558 -30.391 1.00 46.25 84 ALA A N 1
ATOM 671 C CA . ALA A 1 84 ? 12.849 -3.711 -31.804 1.00 46.25 84 ALA A CA 1
ATOM 672 C C . ALA A 1 84 ? 14.107 -3.504 -32.677 1.00 46.25 84 ALA A C 1
ATOM 674 O O . ALA A 1 84 ? 14.739 -2.447 -32.586 1.00 46.25 84 ALA A O 1
ATOM 675 N N . PRO A 1 85 ? 14.474 -4.459 -33.558 1.00 47.03 85 PRO A N 1
ATOM 676 C CA . PRO A 1 85 ? 15.558 -4.235 -34.506 1.00 47.03 85 PRO A CA 1
ATOM 677 C C . PRO A 1 85 ? 15.233 -2.996 -35.354 1.00 47.03 85 PRO A C 1
ATOM 679 O O . PRO A 1 85 ? 14.053 -2.765 -35.656 1.00 47.03 85 PRO A O 1
ATOM 682 N N . PRO A 1 86 ? 16.234 -2.182 -35.747 1.00 45.62 86 PRO A N 1
ATOM 683 C CA . PRO A 1 86 ? 15.987 -1.043 -36.618 1.00 45.62 86 PRO A CA 1
ATOM 684 C C . PRO A 1 86 ? 15.248 -1.562 -37.847 1.00 45.62 86 PRO A C 1
ATOM 686 O O . PRO A 1 86 ? 15.760 -2.437 -38.547 1.00 45.62 86 PRO A O 1
ATOM 689 N N . LYS A 1 87 ? 14.021 -1.073 -38.078 1.00 42.81 87 LYS A N 1
ATOM 690 C CA . LYS A 1 87 ? 13.278 -1.380 -39.300 1.00 42.81 87 LYS A CA 1
ATOM 691 C C . LYS A 1 87 ? 14.189 -1.019 -40.461 1.00 42.81 87 LYS A C 1
ATOM 693 O O . LYS A 1 87 ? 14.477 0.155 -40.684 1.00 42.81 87 LYS A O 1
ATOM 698 N N . SER A 1 88 ? 14.673 -2.056 -41.130 1.00 42.16 88 SER A N 1
ATOM 699 C CA . SER A 1 88 ? 15.476 -1.993 -42.333 1.00 42.16 88 SER A CA 1
ATOM 700 C C . SER A 1 88 ? 14.784 -1.033 -43.291 1.00 42.16 88 SER A C 1
ATOM 702 O O . SER A 1 88 ? 13.673 -1.293 -43.757 1.00 42.16 88 SER A O 1
ATOM 704 N N . ALA A 1 89 ? 15.415 0.109 -43.540 1.00 44.66 89 ALA A N 1
ATOM 705 C CA . ALA A 1 89 ? 15.065 0.933 -44.674 1.00 44.66 89 ALA A CA 1
ATOM 706 C C . ALA A 1 89 ? 15.503 0.167 -45.931 1.00 44.66 89 ALA A C 1
ATOM 708 O O . ALA A 1 89 ? 16.645 0.281 -46.354 1.00 44.66 89 ALA A O 1
ATOM 709 N N . SER A 1 90 ? 14.560 -0.612 -46.468 1.00 42.31 90 SER A N 1
ATOM 710 C CA . SER A 1 90 ? 14.484 -1.149 -47.835 1.00 42.31 90 SER A CA 1
ATOM 711 C C . SER A 1 90 ? 15.524 -2.200 -48.286 1.00 42.31 90 SER A C 1
ATOM 713 O O . SER A 1 90 ? 16.680 -2.165 -47.873 1.00 42.31 90 SER A O 1
ATOM 715 N N . PRO A 1 91 ? 15.130 -3.143 -49.171 1.00 47.38 91 PRO A N 1
ATOM 716 C CA . PRO A 1 91 ? 16.050 -4.096 -49.790 1.00 47.38 91 PRO A CA 1
ATOM 717 C C . PRO A 1 91 ? 16.847 -3.449 -50.944 1.00 47.38 91 PRO A C 1
ATOM 719 O O . PRO A 1 91 ? 16.234 -3.018 -51.914 1.00 47.38 91 PRO A O 1
ATOM 722 N N . GLU A 1 92 ? 18.181 -3.410 -50.781 1.00 40.75 92 GLU A N 1
ATOM 723 C CA . GLU A 1 92 ? 19.290 -3.650 -51.750 1.00 40.75 92 GLU A CA 1
ATOM 724 C C . GLU A 1 92 ? 19.364 -2.890 -53.116 1.00 40.75 92 GLU A C 1
ATOM 726 O O . GLU A 1 92 ? 18.331 -2.482 -53.639 1.00 40.75 92 GLU A O 1
ATOM 731 N N . PRO A 1 93 ? 20.567 -2.664 -53.731 1.00 49.56 93 PRO A N 1
ATOM 732 C CA . PRO A 1 93 ? 21.580 -3.710 -53.960 1.00 49.56 93 PRO A CA 1
ATOM 733 C C . PRO A 1 93 ? 23.083 -3.365 -53.847 1.00 49.56 93 PRO A C 1
ATOM 735 O O . PRO A 1 93 ? 23.528 -2.237 -54.037 1.00 49.56 93 PRO A O 1
ATOM 738 N N . GLU A 1 94 ? 23.831 -4.443 -53.579 1.00 47.72 94 GLU A N 1
ATOM 739 C CA . GLU A 1 94 ? 25.199 -4.780 -54.004 1.00 47.72 94 GLU A CA 1
ATOM 740 C C . GLU A 1 94 ? 26.259 -3.666 -54.044 1.00 47.72 94 GLU A C 1
ATOM 742 O O . GLU A 1 94 ? 26.416 -2.964 -55.039 1.00 47.72 94 GLU A O 1
ATOM 747 N N . SER A 1 95 ? 27.115 -3.608 -53.017 1.00 38.66 95 SER A N 1
ATOM 748 C CA . SER A 1 95 ? 28.567 -3.851 -53.155 1.00 38.66 95 SER A CA 1
ATOM 749 C C . SER A 1 95 ? 29.332 -3.597 -51.844 1.00 38.66 95 SER A C 1
ATOM 751 O O . SER A 1 95 ? 29.237 -2.538 -51.243 1.00 38.66 95 SER A O 1
ATOM 753 N N . ALA A 1 96 ? 30.143 -4.598 -51.493 1.00 39.97 96 ALA A N 1
ATOM 754 C CA . ALA A 1 96 ? 31.435 -4.529 -50.805 1.00 39.97 96 ALA A CA 1
ATOM 755 C C . ALA A 1 96 ? 31.552 -4.049 -49.331 1.00 39.97 96 ALA A C 1
ATOM 757 O O . ALA A 1 96 ? 31.164 -2.956 -48.946 1.00 39.97 96 ALA A O 1
ATOM 758 N N . GLU A 1 97 ? 32.293 -4.890 -48.594 1.00 38.16 97 GLU A N 1
ATOM 759 C CA . GLU A 1 97 ? 33.009 -4.708 -47.315 1.00 38.16 97 GLU A CA 1
ATOM 760 C C . GLU A 1 97 ? 32.273 -5.016 -45.986 1.00 38.16 97 GLU A C 1
ATOM 762 O O . GLU A 1 97 ? 31.273 -4.385 -45.643 1.00 38.16 97 GLU A O 1
ATOM 767 N N . PRO A 1 98 ? 32.799 -5.956 -45.161 1.00 43.56 98 PRO A N 1
ATOM 768 C CA . PRO A 1 98 ? 32.284 -6.228 -43.824 1.00 43.56 98 PRO A CA 1
ATOM 769 C C . PRO A 1 98 ? 32.815 -5.172 -42.846 1.00 43.56 98 PRO A C 1
ATOM 771 O O . PRO A 1 98 ? 33.761 -5.404 -42.093 1.00 43.56 98 PRO A O 1
ATOM 774 N N . ALA A 1 99 ? 32.213 -3.986 -42.850 1.00 39.09 99 ALA A N 1
ATOM 775 C CA . ALA A 1 99 ? 32.465 -3.001 -41.809 1.00 39.09 99 ALA A CA 1
ATOM 776 C C . ALA A 1 99 ? 31.731 -3.433 -40.533 1.00 39.09 99 ALA A C 1
ATOM 778 O O . ALA A 1 99 ? 30.513 -3.304 -40.415 1.00 39.09 99 ALA A O 1
ATOM 779 N N . GLN A 1 100 ? 32.495 -3.948 -39.571 1.00 41.28 100 GLN A N 1
ATOM 780 C CA . GLN A 1 100 ? 32.108 -4.082 -38.169 1.00 41.28 100 GLN A CA 1
ATOM 781 C C . GLN A 1 100 ? 31.703 -2.698 -37.638 1.00 41.28 100 GLN A C 1
ATOM 783 O O . GLN A 1 100 ? 32.516 -1.947 -37.103 1.00 41.28 100 GLN A O 1
ATOM 788 N N . GLN A 1 101 ? 30.439 -2.324 -37.834 1.00 42.22 101 GLN A N 1
ATOM 789 C CA . GLN A 1 101 ? 29.849 -1.142 -37.226 1.00 42.22 101 GLN A CA 1
ATOM 790 C C . GLN A 1 101 ? 29.642 -1.447 -35.747 1.00 42.22 101 GLN A C 1
ATOM 792 O O . GLN A 1 101 ? 28.579 -1.890 -35.324 1.00 42.22 101 GLN A O 1
ATOM 797 N N . ALA A 1 102 ? 30.681 -1.204 -34.950 1.00 46.66 102 ALA A N 1
ATOM 798 C CA . ALA A 1 102 ? 30.493 -0.901 -33.545 1.00 46.66 102 ALA A CA 1
ATOM 799 C C . ALA A 1 102 ? 29.478 0.250 -33.481 1.00 46.66 102 ALA A C 1
ATOM 801 O O . ALA A 1 102 ? 29.791 1.369 -33.902 1.00 46.66 102 ALA A O 1
ATOM 802 N N . GLN A 1 103 ? 28.246 -0.040 -33.046 1.00 51.28 103 GLN A N 1
ATOM 803 C CA . GLN A 1 103 ? 27.223 0.971 -32.812 1.00 51.28 103 GLN A CA 1
ATOM 804 C C . GLN A 1 103 ? 27.803 2.005 -31.847 1.00 51.28 103 GLN A C 1
ATOM 806 O O . GLN A 1 103 ? 27.891 1.777 -30.643 1.00 51.28 103 GLN A O 1
ATOM 811 N N . ARG A 1 104 ? 28.240 3.149 -32.375 1.00 51.72 104 ARG A N 1
ATOM 812 C CA . ARG A 1 104 ? 28.572 4.291 -31.531 1.00 51.72 104 ARG A CA 1
ATOM 813 C C . ARG A 1 104 ? 27.280 4.723 -30.831 1.00 51.72 104 ARG A C 1
ATOM 815 O O . ARG A 1 104 ? 26.283 4.916 -31.534 1.00 51.72 104 ARG A O 1
ATOM 822 N N . PRO A 1 105 ? 27.277 4.881 -29.495 1.00 59.47 105 PRO A N 1
ATOM 823 C CA . PRO A 1 105 ? 26.133 5.427 -28.782 1.00 59.47 105 PRO A CA 1
ATOM 824 C C . PRO A 1 105 ? 25.740 6.757 -29.424 1.00 59.47 105 PRO A C 1
ATOM 826 O O . PRO A 1 105 ? 26.548 7.677 -29.545 1.00 59.47 105 PRO A O 1
ATOM 829 N N . SER A 1 106 ? 24.513 6.837 -29.933 1.00 67.94 106 SER A N 1
ATOM 830 C CA . SER A 1 106 ? 23.954 8.121 -30.342 1.00 67.94 106 SER A CA 1
ATOM 831 C C . SER A 1 106 ? 23.461 8.845 -29.091 1.00 67.94 106 SER A C 1
ATOM 833 O O . SER A 1 106 ? 22.936 8.205 -28.182 1.00 67.94 106 SER A O 1
ATOM 835 N N . LEU A 1 107 ? 23.531 10.178 -29.062 1.00 70.62 107 LEU A N 1
ATOM 836 C CA . LEU A 1 107 ? 23.000 10.993 -27.952 1.00 70.62 107 LEU A CA 1
ATOM 837 C C . LEU A 1 107 ? 21.521 10.683 -27.633 1.00 70.62 107 LEU A C 1
ATOM 839 O O . LEU A 1 107 ? 21.055 10.864 -26.512 1.00 70.62 107 LEU A O 1
ATOM 843 N N . ARG A 1 108 ? 20.760 10.207 -28.630 1.00 69.56 108 ARG A N 1
ATOM 844 C CA . ARG A 1 108 ? 19.378 9.739 -28.453 1.00 69.56 108 ARG A CA 1
ATOM 845 C C . ARG A 1 108 ? 19.317 8.396 -27.713 1.00 69.56 108 ARG A C 1
ATOM 847 O O . ARG A 1 108 ? 18.443 8.222 -26.875 1.00 69.56 108 ARG A O 1
ATOM 854 N N . SER A 1 109 ? 20.236 7.476 -28.000 1.00 71.12 109 SER A N 1
ATOM 855 C CA . SER A 1 109 ? 20.358 6.201 -27.283 1.00 71.12 109 SER A CA 1
ATOM 856 C C . SER A 1 109 ? 20.768 6.405 -25.825 1.00 71.12 109 SER A C 1
ATOM 858 O O . SER A 1 109 ? 20.234 5.733 -24.953 1.00 71.12 109 SER A O 1
ATOM 860 N N . GLU A 1 110 ? 21.676 7.345 -25.556 1.00 75.00 110 GLU A N 1
ATOM 861 C CA . GLU A 1 110 ? 22.113 7.682 -24.192 1.00 75.00 110 GLU A CA 1
ATOM 862 C C . GLU A 1 110 ? 20.975 8.303 -23.374 1.00 75.00 110 GLU A C 1
ATOM 864 O O . GLU A 1 110 ? 20.706 7.869 -22.259 1.00 75.00 110 GLU A O 1
ATOM 869 N N . ARG A 1 111 ? 20.224 9.247 -23.960 1.00 79.19 111 ARG A N 1
ATOM 870 C CA . ARG A 1 111 ? 19.059 9.854 -23.298 1.00 79.19 111 ARG A CA 1
ATOM 871 C C . ARG A 1 111 ? 17.948 8.844 -23.007 1.00 79.19 111 ARG A C 1
ATOM 873 O O . ARG A 1 111 ? 17.265 8.960 -21.995 1.00 79.19 111 ARG A O 1
ATOM 880 N N . ASN A 1 112 ? 17.708 7.893 -23.907 1.00 80.81 112 ASN A N 1
ATOM 881 C CA . ASN A 1 112 ? 16.718 6.841 -23.670 1.00 80.81 112 ASN A CA 1
ATOM 882 C C . ASN A 1 112 ? 17.164 5.917 -22.535 1.00 80.81 112 ASN A C 1
ATOM 884 O O . ASN A 1 112 ? 16.349 5.552 -21.695 1.00 80.81 112 ASN A O 1
ATOM 888 N N . ARG A 1 113 ? 18.465 5.620 -22.464 1.00 84.81 113 ARG A N 1
ATOM 889 C CA . ARG A 1 113 ? 19.032 4.798 -21.402 1.00 84.81 113 ARG A CA 1
ATOM 890 C C . ARG A 1 113 ? 18.884 5.421 -20.025 1.00 84.81 113 ARG A C 1
ATOM 892 O O . ARG A 1 113 ? 18.340 4.776 -19.140 1.00 84.81 113 ARG A O 1
ATOM 899 N N . GLU A 1 114 ? 19.247 6.690 -19.887 1.00 88.06 114 GLU A N 1
ATOM 900 C CA . GLU A 1 114 ? 19.096 7.422 -18.625 1.00 88.06 114 GLU A CA 1
ATOM 901 C C . GLU A 1 114 ? 17.626 7.486 -18.159 1.00 88.06 114 GLU A C 1
ATOM 903 O O . GLU A 1 114 ? 17.341 7.455 -16.965 1.00 88.06 114 GLU A O 1
ATOM 908 N N . GLN A 1 115 ? 16.668 7.561 -19.092 1.00 89.62 115 GLN A N 1
ATOM 909 C CA . GLN A 1 115 ? 15.239 7.534 -18.755 1.00 89.62 115 GLN A CA 1
ATOM 910 C C . GLN A 1 115 ? 14.788 6.167 -18.233 1.00 89.62 115 GLN A C 1
ATOM 912 O O . GLN A 1 115 ? 14.044 6.118 -17.258 1.00 89.62 115 GLN A O 1
ATOM 917 N N . VAL A 1 116 ? 15.234 5.074 -18.859 1.00 90.06 116 VAL A N 1
ATOM 918 C CA . VAL A 1 116 ? 14.908 3.711 -18.414 1.00 90.06 116 VAL A CA 1
ATOM 919 C C . VAL A 1 116 ? 15.538 3.418 -17.055 1.00 90.06 116 VAL A C 1
ATOM 921 O O . VAL A 1 116 ? 14.847 2.915 -16.178 1.00 90.06 116 VAL A O 1
ATOM 924 N N . GLU A 1 117 ? 16.812 3.773 -16.860 1.00 90.31 117 GLU A N 1
ATOM 925 C CA . GLU A 1 117 ? 17.512 3.633 -15.573 1.00 90.31 117 GLU A CA 1
ATOM 926 C C . GLU A 1 117 ? 16.721 4.318 -14.448 1.00 90.31 117 GLU A C 1
ATOM 928 O O . GLU A 1 117 ? 16.345 3.674 -13.470 1.00 90.31 117 GLU A O 1
ATOM 933 N N . LYS A 1 118 ? 16.363 5.598 -14.635 1.00 92.44 118 LYS A N 1
ATOM 934 C CA . LYS A 1 118 ? 15.556 6.349 -13.660 1.00 92.44 118 LYS A CA 1
ATOM 935 C C . LYS A 1 118 ? 14.189 5.722 -13.423 1.00 92.44 118 LYS A C 1
ATOM 937 O O . LYS A 1 118 ? 13.760 5.633 -12.280 1.00 92.44 118 LYS A O 1
ATOM 942 N N . ALA A 1 119 ? 13.508 5.274 -14.476 1.00 94.25 119 ALA A N 1
ATOM 943 C CA . ALA A 1 119 ? 12.196 4.652 -14.342 1.00 94.25 119 ALA A CA 1
ATOM 944 C C . ALA A 1 119 ? 12.259 3.347 -13.529 1.00 94.25 119 ALA A C 1
ATOM 946 O O . ALA A 1 119 ? 11.410 3.128 -12.669 1.00 94.25 119 ALA A O 1
ATOM 947 N N . VAL A 1 120 ? 13.272 2.503 -13.754 1.00 94.25 120 VAL A N 1
ATOM 948 C CA . VAL A 1 120 ? 13.479 1.272 -12.971 1.00 94.25 120 VAL A CA 1
ATOM 949 C C . VAL A 1 120 ? 13.808 1.605 -11.513 1.00 94.25 120 VAL A C 1
ATOM 951 O O . VAL A 1 120 ? 13.230 1.010 -10.604 1.00 94.25 120 VAL A O 1
ATOM 954 N N . GLN A 1 121 ? 14.685 2.585 -11.283 1.00 94.06 121 GLN A N 1
ATOM 955 C CA . GLN A 1 121 ? 15.048 3.033 -9.940 1.00 94.06 121 GLN A CA 1
ATOM 956 C C . GLN A 1 121 ? 13.824 3.554 -9.168 1.00 94.06 121 GLN A C 1
ATOM 958 O O . GLN A 1 121 ? 13.569 3.128 -8.042 1.00 94.06 121 GLN A O 1
ATOM 963 N N . GLU A 1 122 ? 13.020 4.421 -9.792 1.00 95.56 122 GLU A N 1
ATOM 964 C CA . GLU A 1 122 ? 11.778 4.939 -9.209 1.00 95.56 122 GLU A CA 1
ATOM 965 C C . GLU A 1 122 ? 10.788 3.815 -8.872 1.00 95.56 122 GLU A C 1
ATOM 967 O O . GLU A 1 122 ? 10.103 3.886 -7.849 1.00 95.56 122 GLU A O 1
ATOM 972 N N . GLN A 1 123 ? 10.716 2.770 -9.704 1.00 95.88 123 GLN A N 1
ATOM 973 C CA . GLN A 1 123 ? 9.869 1.604 -9.449 1.00 95.88 123 GLN A CA 1
ATOM 974 C C . GLN A 1 123 ? 10.339 0.798 -8.242 1.00 95.88 123 GLN A C 1
ATOM 976 O O . GLN A 1 123 ? 9.505 0.418 -7.419 1.00 95.88 123 GLN A O 1
ATOM 981 N N . ARG A 1 124 ? 11.651 0.595 -8.079 1.00 96.06 124 ARG A N 1
ATOM 982 C CA . ARG A 1 124 ? 12.206 -0.058 -6.884 1.00 96.06 124 ARG A CA 1
ATOM 983 C C . ARG A 1 124 ? 11.871 0.735 -5.620 1.00 96.06 124 ARG A C 1
ATOM 985 O O . ARG A 1 124 ? 11.372 0.173 -4.649 1.00 96.06 124 ARG A O 1
ATOM 992 N N . ASP A 1 125 ? 12.051 2.053 -5.651 1.00 96.56 125 ASP A N 1
ATOM 993 C CA . ASP A 1 125 ? 11.767 2.915 -4.497 1.00 96.56 125 ASP A CA 1
ATOM 994 C C . ASP A 1 125 ? 10.268 2.950 -4.143 1.00 96.56 125 ASP A C 1
ATOM 996 O O . ASP A 1 125 ? 9.884 3.091 -2.979 1.00 96.56 125 ASP A O 1
ATOM 1000 N N . ARG A 1 126 ? 9.380 2.845 -5.140 1.00 96.81 126 ARG A N 1
ATOM 1001 C CA . ARG A 1 126 ? 7.930 2.713 -4.919 1.00 96.81 126 ARG A CA 1
ATOM 1002 C C . ARG A 1 126 ? 7.570 1.348 -4.342 1.00 96.81 126 ARG A C 1
ATOM 1004 O O . ARG A 1 126 ? 6.820 1.309 -3.371 1.00 96.81 126 ARG A O 1
ATOM 1011 N N . LEU A 1 127 ? 8.126 0.265 -4.887 1.00 97.69 127 LEU A N 1
ATOM 1012 C CA . LEU A 1 127 ? 7.937 -1.089 -4.366 1.00 97.69 127 LEU A CA 1
ATOM 1013 C C . LEU A 1 127 ? 8.323 -1.159 -2.884 1.00 97.69 127 LEU A C 1
ATOM 1015 O O . LEU A 1 127 ? 7.520 -1.606 -2.068 1.00 97.69 127 LEU A O 1
ATOM 1019 N N . ASN A 1 128 ? 9.499 -0.641 -2.526 1.00 97.56 128 ASN A N 1
ATOM 1020 C CA . ASN A 1 128 ? 9.990 -0.673 -1.149 1.00 97.56 128 ASN A CA 1
ATOM 1021 C C . ASN A 1 128 ? 9.083 0.105 -0.192 1.00 97.56 128 ASN A C 1
ATOM 1023 O O . ASN A 1 128 ? 8.757 -0.394 0.883 1.00 97.56 128 ASN A O 1
ATOM 1027 N N . ARG A 1 129 ? 8.581 1.274 -0.612 1.00 97.81 129 ARG A N 1
ATOM 1028 C CA . ARG A 1 129 ? 7.596 2.034 0.173 1.00 97.81 129 ARG A CA 1
ATOM 1029 C C . ARG A 1 129 ? 6.305 1.255 0.405 1.00 97.81 129 ARG A C 1
ATOM 1031 O O . ARG A 1 129 ? 5.888 1.135 1.552 1.00 97.81 129 ARG A O 1
ATOM 1038 N N . VAL A 1 130 ? 5.727 0.670 -0.646 1.00 98.00 130 VAL A N 1
ATOM 1039 C CA . VAL A 1 130 ? 4.502 -0.142 -0.537 1.00 98.00 130 VAL A CA 1
ATOM 1040 C C . VAL A 1 130 ? 4.729 -1.347 0.379 1.00 98.00 130 VAL A C 1
ATOM 1042 O O . VAL A 1 130 ? 3.888 -1.647 1.227 1.00 98.00 130 VAL A O 1
ATOM 1045 N N . MET A 1 131 ? 5.874 -2.025 0.262 1.00 97.69 131 MET A N 1
ATOM 1046 C CA . MET A 1 131 ? 6.220 -3.153 1.129 1.00 97.69 131 MET A CA 1
ATOM 1047 C C . MET A 1 131 ? 6.374 -2.733 2.593 1.00 97.69 131 MET A C 1
ATOM 1049 O O . MET A 1 131 ? 5.900 -3.442 3.478 1.00 97.69 131 MET A O 1
ATOM 1053 N N . ASP A 1 132 ? 7.007 -1.596 2.868 1.00 98.00 132 ASP A N 1
ATOM 1054 C CA . ASP A 1 132 ? 7.193 -1.105 4.235 1.00 98.00 132 ASP A CA 1
ATOM 1055 C C . ASP A 1 132 ? 5.885 -0.611 4.860 1.00 98.00 132 ASP A C 1
ATOM 1057 O O . ASP A 1 132 ? 5.593 -0.952 6.006 1.00 98.00 132 ASP A O 1
ATOM 1061 N N . GLN A 1 133 ? 5.049 0.098 4.098 1.00 97.69 133 GLN A N 1
ATOM 1062 C CA . GLN A 1 133 ? 3.704 0.487 4.535 1.00 97.69 133 GLN A CA 1
ATOM 1063 C C . GLN A 1 133 ? 2.830 -0.739 4.809 1.00 97.69 133 GLN A C 1
ATOM 1065 O O . GLN A 1 133 ? 2.122 -0.778 5.812 1.00 97.69 133 GLN A O 1
ATOM 1070 N N . SER A 1 134 ? 2.937 -1.780 3.979 1.00 97.75 134 SER A N 1
ATOM 1071 C CA . SER A 1 134 ? 2.240 -3.049 4.210 1.00 97.75 134 SER A CA 1
ATOM 1072 C C . SER A 1 134 ? 2.685 -3.712 5.517 1.00 97.75 134 SER A C 1
ATOM 1074 O O . SER A 1 134 ? 1.837 -4.166 6.276 1.00 97.75 134 SER A O 1
ATOM 1076 N N . LYS A 1 135 ? 3.993 -3.740 5.825 1.00 97.94 135 LYS A N 1
ATOM 1077 C CA . LYS A 1 135 ? 4.507 -4.283 7.101 1.00 97.94 135 LYS A CA 1
ATOM 1078 C C . LYS A 1 135 ? 3.968 -3.510 8.303 1.00 97.94 135 LYS A C 1
ATOM 1080 O O . LYS A 1 135 ? 3.496 -4.121 9.254 1.00 97.94 135 LYS A O 1
ATOM 1085 N N . GLN A 1 136 ? 3.998 -2.179 8.239 1.00 96.81 136 GLN A N 1
ATOM 1086 C CA . GLN A 1 136 ? 3.459 -1.325 9.301 1.00 96.81 136 GLN A CA 1
ATOM 1087 C C . GLN A 1 136 ? 1.960 -1.563 9.507 1.00 96.81 136 GLN A C 1
ATOM 1089 O O . GLN A 1 136 ? 1.496 -1.643 10.642 1.00 96.81 136 GLN A O 1
ATOM 1094 N N . LEU A 1 137 ? 1.210 -1.713 8.416 1.00 95.06 137 LEU A N 1
ATOM 1095 C CA . LEU A 1 137 ? -0.222 -1.974 8.464 1.00 95.06 137 LEU A CA 1
ATOM 1096 C C . LEU A 1 137 ? -0.537 -3.362 9.043 1.00 95.06 137 LEU A C 1
ATOM 1098 O O . LEU A 1 137 ? -1.467 -3.477 9.832 1.00 95.06 137 LEU A O 1
ATOM 1102 N N . ILE A 1 138 ? 0.260 -4.390 8.724 1.00 96.38 138 ILE A N 1
ATOM 1103 C CA . ILE A 1 138 ? 0.157 -5.736 9.324 1.00 96.38 138 ILE A CA 1
ATOM 1104 C C . ILE A 1 138 ? 0.305 -5.665 10.847 1.00 96.38 138 ILE A C 1
ATOM 1106 O O . ILE A 1 138 ? -0.538 -6.213 11.558 1.00 96.38 138 ILE A O 1
ATOM 1110 N N . GLU A 1 139 ? 1.342 -4.976 11.336 1.00 95.56 139 GLU A N 1
ATOM 1111 C CA . GLU A 1 139 ? 1.617 -4.819 12.772 1.00 95.56 139 GLU A CA 1
ATOM 1112 C C . GLU A 1 139 ? 0.487 -4.064 13.488 1.00 95.56 139 GLU A C 1
ATOM 1114 O O . GLU A 1 139 ? 0.071 -4.438 14.581 1.00 95.56 139 GLU A O 1
ATOM 1119 N N . GLN A 1 140 ? -0.045 -3.006 12.871 1.00 91.69 140 GLN A N 1
ATOM 1120 C CA . GLN A 1 140 ? -1.130 -2.213 13.455 1.00 91.69 140 GLN A CA 1
ATOM 1121 C C . GLN A 1 140 ? -2.472 -2.959 13.454 1.00 91.69 140 GLN A C 1
ATOM 1123 O O . GLN A 1 140 ? -3.267 -2.802 14.382 1.00 91.69 140 GLN A O 1
ATOM 1128 N N . ALA A 1 141 ? -2.724 -3.762 12.420 1.00 91.50 141 ALA A N 1
ATOM 1129 C CA . ALA A 1 141 ? -3.977 -4.483 12.229 1.00 91.50 141 ALA A CA 1
ATOM 1130 C C . ALA A 1 141 ? -4.065 -5.796 13.026 1.00 91.50 141 ALA A C 1
ATOM 1132 O O . ALA A 1 141 ? -5.162 -6.328 13.163 1.00 91.50 141 ALA A O 1
ATOM 1133 N N . GLU A 1 142 ? -2.959 -6.315 13.572 1.00 90.38 142 GLU A N 1
ATOM 1134 C CA . GLU A 1 142 ? -2.887 -7.647 14.201 1.00 90.38 142 GLU A CA 1
ATOM 1135 C C . GLU A 1 142 ? -3.978 -7.886 15.266 1.00 90.38 142 GLU A C 1
ATOM 1137 O O . GLU A 1 142 ? -4.626 -8.933 15.274 1.00 90.38 142 GLU A O 1
ATOM 1142 N N . GLU A 1 143 ? -4.236 -6.906 16.137 1.00 83.19 143 GLU A N 1
ATOM 1143 C CA . GLU A 1 143 ? -5.216 -7.056 17.224 1.00 83.19 143 GLU A CA 1
ATOM 1144 C C . GLU A 1 143 ? -6.649 -6.667 16.833 1.00 83.19 143 GLU A C 1
ATOM 1146 O O . GLU A 1 143 ? -7.617 -7.173 17.406 1.00 83.19 143 GLU A O 1
ATOM 1151 N N . THR A 1 144 ? -6.796 -5.723 15.905 1.00 83.25 144 THR A N 1
ATOM 1152 C CA . THR A 1 144 ? -8.066 -5.021 15.652 1.00 83.25 144 THR A CA 1
ATOM 1153 C C . THR A 1 144 ? -8.732 -5.448 14.351 1.00 83.25 144 THR A C 1
ATOM 1155 O O . THR A 1 144 ? -9.958 -5.532 14.312 1.00 83.25 144 THR A O 1
ATOM 1158 N N . GLU A 1 145 ? -7.943 -5.800 13.334 1.00 86.94 145 GLU A N 1
ATOM 1159 C CA . GLU A 1 145 ? -8.388 -6.291 12.028 1.00 86.94 145 GLU A CA 1
ATOM 1160 C C . GLU A 1 145 ? -7.563 -7.530 11.600 1.00 86.94 145 GLU A C 1
ATOM 1162 O O . GLU A 1 145 ? -6.786 -7.470 10.640 1.00 86.94 145 GLU A O 1
ATOM 1167 N N . PRO A 1 146 ? -7.724 -8.693 12.270 1.00 89.12 146 PRO A N 1
ATOM 1168 C CA . PRO A 1 146 ? -6.869 -9.865 12.038 1.00 89.12 146 PRO A CA 1
ATOM 1169 C C . PRO A 1 146 ? -6.874 -10.351 10.584 1.00 89.12 146 PRO A C 1
ATOM 1171 O O . PRO A 1 146 ? -5.843 -10.726 10.038 1.00 89.12 146 PRO A O 1
ATOM 1174 N N . LEU A 1 147 ? -8.030 -10.273 9.915 1.00 90.50 147 LEU A N 1
ATOM 1175 C CA . LEU A 1 147 ? -8.170 -10.690 8.519 1.00 90.50 147 LEU A CA 1
ATOM 1176 C C . LEU A 1 147 ? -7.368 -9.802 7.552 1.00 90.50 147 LEU A C 1
ATOM 1178 O O . LEU A 1 147 ? -6.861 -10.304 6.549 1.00 90.50 147 LEU A O 1
ATOM 1182 N N . LEU A 1 148 ? -7.262 -8.498 7.831 1.00 92.19 148 LEU A N 1
ATOM 1183 C CA . LEU A 1 148 ? -6.420 -7.585 7.054 1.00 92.19 148 LEU A CA 1
ATOM 1184 C C . LEU A 1 148 ? -4.947 -7.967 7.218 1.00 92.19 148 LEU A C 1
ATOM 1186 O O . LEU A 1 148 ? -4.232 -8.101 6.223 1.00 92.19 148 LEU A O 1
ATOM 1190 N N . SER A 1 149 ? -4.525 -8.170 8.470 1.00 94.88 149 SER A N 1
ATOM 1191 C CA . SER A 1 149 ? -3.154 -8.549 8.821 1.00 94.88 149 SER A CA 1
ATOM 1192 C C . SER A 1 149 ? -2.740 -9.855 8.130 1.00 94.88 149 SER A C 1
ATOM 1194 O O . SER A 1 149 ? -1.737 -9.879 7.412 1.00 94.88 149 SER A O 1
ATOM 1196 N N . ASP A 1 150 ? -3.573 -10.898 8.224 1.00 95.38 150 ASP A N 1
ATOM 1197 C CA . ASP A 1 150 ? -3.335 -12.201 7.593 1.00 95.38 150 ASP A CA 1
ATOM 1198 C C . ASP A 1 150 ? -3.172 -12.082 6.067 1.00 95.38 150 ASP A C 1
ATOM 1200 O O . ASP A 1 150 ? -2.197 -12.578 5.495 1.00 95.38 150 ASP A O 1
ATOM 1204 N N . ARG A 1 151 ? -4.087 -11.372 5.389 1.00 95.75 151 ARG A N 1
ATOM 1205 C CA . ARG A 1 151 ? -4.058 -11.224 3.921 1.00 95.75 151 ARG A CA 1
ATOM 1206 C C . ARG A 1 151 ? -2.844 -10.443 3.429 1.00 95.75 151 ARG A C 1
ATOM 1208 O O . ARG A 1 151 ? -2.245 -10.805 2.412 1.00 95.75 151 ARG A O 1
ATOM 1215 N N . LEU A 1 152 ? -2.478 -9.365 4.120 1.00 96.81 152 LEU A N 1
ATOM 1216 C CA . LEU A 1 152 ? -1.289 -8.588 3.772 1.00 96.81 152 LEU A CA 1
ATOM 1217 C C . LEU A 1 152 ? -0.013 -9.397 4.026 1.00 96.81 152 LEU A C 1
ATOM 1219 O O . LEU A 1 152 ? 0.897 -9.363 3.198 1.00 96.81 152 LEU A 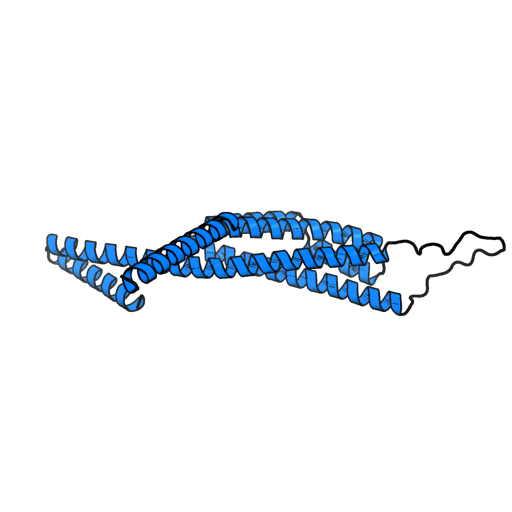O 1
ATOM 1223 N N . TYR A 1 153 ? 0.045 -10.170 5.113 1.00 97.31 153 TYR A N 1
ATOM 1224 C CA . TYR A 1 153 ? 1.177 -11.049 5.396 1.00 97.31 153 TYR A CA 1
ATOM 1225 C C . TYR A 1 153 ? 1.361 -12.117 4.311 1.00 97.31 153 TYR A C 1
ATOM 1227 O O . TYR A 1 153 ? 2.468 -12.280 3.789 1.00 97.31 153 TYR A O 1
ATOM 1235 N N . GLU A 1 154 ? 0.284 -12.812 3.930 1.00 97.50 154 GLU A N 1
ATOM 1236 C CA . GLU A 1 154 ? 0.299 -13.781 2.827 1.00 97.50 154 GLU A CA 1
ATOM 1237 C C . GLU A 1 154 ? 0.756 -13.131 1.518 1.00 97.50 154 GLU A C 1
ATOM 1239 O O . GLU A 1 154 ? 1.621 -13.665 0.822 1.00 97.50 154 GLU A O 1
ATOM 1244 N N . THR A 1 155 ? 0.252 -11.931 1.222 1.00 97.50 155 THR A N 1
ATOM 1245 C CA . THR A 1 155 ? 0.655 -11.166 0.036 1.00 97.50 155 THR A CA 1
ATOM 1246 C C . THR A 1 155 ? 2.153 -10.867 0.038 1.00 97.50 155 THR A C 1
ATOM 1248 O O . THR A 1 155 ? 2.837 -11.159 -0.942 1.00 97.50 155 THR A O 1
ATOM 1251 N N . LEU A 1 156 ? 2.696 -10.319 1.131 1.00 97.50 156 LEU A N 1
ATOM 1252 C CA . LEU A 1 156 ? 4.124 -10.000 1.216 1.00 97.50 156 LEU A CA 1
ATOM 1253 C C . LEU A 1 156 ? 5.002 -11.247 1.123 1.00 97.50 156 LEU A C 1
ATOM 1255 O O . LEU A 1 156 ? 6.082 -11.198 0.528 1.00 97.50 156 LEU A O 1
ATOM 1259 N N . ARG A 1 157 ? 4.545 -12.364 1.693 1.00 97.75 157 ARG A N 1
ATOM 1260 C CA . ARG A 1 157 ? 5.229 -13.650 1.589 1.00 97.75 157 ARG A CA 1
ATOM 1261 C C . ARG A 1 157 ? 5.314 -14.121 0.137 1.00 97.75 157 ARG A C 1
ATOM 1263 O O . ARG A 1 157 ? 6.411 -14.431 -0.320 1.00 97.75 157 ARG A O 1
ATOM 1270 N N . ASP A 1 158 ? 4.200 -14.116 -0.588 1.00 96.94 158 ASP A N 1
ATOM 1271 C CA . ASP A 1 158 ? 4.153 -14.551 -1.988 1.00 96.94 158 ASP A CA 1
ATOM 1272 C C . ASP A 1 158 ? 4.983 -13.646 -2.907 1.00 96.94 158 ASP A C 1
ATOM 1274 O O . ASP A 1 158 ? 5.684 -14.116 -3.804 1.00 96.94 158 ASP A O 1
ATOM 1278 N N . VAL A 1 159 ? 4.936 -12.333 -2.675 1.00 97.38 159 VAL A N 1
ATOM 1279 C CA . VAL A 1 159 ? 5.717 -11.350 -3.437 1.00 97.38 159 VAL A CA 1
ATOM 1280 C C . VAL A 1 159 ? 7.213 -11.555 -3.214 1.00 97.38 159 VAL A C 1
ATOM 1282 O O . VAL A 1 159 ? 7.990 -11.509 -4.168 1.00 97.38 159 VAL A O 1
ATOM 1285 N N . LYS A 1 160 ? 7.627 -11.845 -1.977 1.00 96.25 160 LYS A N 1
ATOM 1286 C CA . LYS A 1 160 ? 9.027 -12.133 -1.648 1.00 96.25 160 LYS A CA 1
ATOM 1287 C C . LYS A 1 160 ? 9.559 -13.360 -2.392 1.00 96.25 160 LYS A C 1
ATOM 1289 O O . LYS A 1 160 ? 10.715 -13.359 -2.808 1.00 96.25 160 LYS A O 1
ATOM 1294 N N . ASP A 1 161 ? 8.732 -14.381 -2.598 1.00 96.06 161 ASP A N 1
ATOM 1295 C CA . ASP A 1 161 ? 9.128 -15.576 -3.352 1.00 96.06 161 ASP A CA 1
ATOM 1296 C C . ASP A 1 161 ? 9.356 -15.273 -4.846 1.00 96.06 161 ASP A C 1
ATOM 1298 O O . ASP A 1 161 ? 10.204 -15.904 -5.485 1.00 96.06 161 ASP A O 1
ATOM 1302 N N . LEU A 1 162 ? 8.656 -14.271 -5.392 1.00 96.44 162 LEU A N 1
ATOM 1303 C CA . LEU A 1 162 ? 8.806 -13.808 -6.778 1.00 96.44 162 LEU A CA 1
ATOM 1304 C C . LEU A 1 162 ? 10.009 -12.880 -6.997 1.00 96.44 162 LEU A C 1
ATOM 1306 O O . LEU A 1 162 ? 10.410 -12.692 -8.147 1.00 96.44 162 LEU A O 1
ATOM 1310 N N . LYS A 1 163 ? 10.595 -12.334 -5.923 1.00 97.44 163 LYS A N 1
ATOM 1311 C CA . LYS A 1 163 ? 11.810 -11.498 -5.953 1.00 97.44 163 LYS A CA 1
ATOM 1312 C C . LYS A 1 163 ? 11.762 -10.312 -6.935 1.00 97.44 163 LYS A C 1
ATOM 1314 O O . LYS A 1 163 ? 12.670 -10.150 -7.758 1.00 97.44 163 LYS A O 1
ATOM 1319 N N . PRO A 1 164 ? 10.697 -9.485 -6.917 1.00 97.31 164 PRO A N 1
ATOM 1320 C CA . PRO A 1 164 ? 10.599 -8.355 -7.832 1.00 97.31 164 PRO A CA 1
ATOM 1321 C C . PRO A 1 164 ? 11.651 -7.276 -7.571 1.00 97.31 164 PRO A C 1
ATOM 1323 O O . PRO A 1 164 ? 12.071 -6.626 -8.523 1.00 97.31 164 PRO A O 1
ATOM 1326 N N . GLU A 1 165 ? 12.092 -7.089 -6.323 1.00 97.00 165 GLU A N 1
ATOM 1327 C CA . GLU A 1 165 ? 13.130 -6.108 -5.984 1.00 97.00 165 GLU A CA 1
ATOM 1328 C C . GLU A 1 165 ? 14.452 -6.474 -6.665 1.00 97.00 165 GLU A C 1
ATOM 1330 O O . GLU A 1 165 ? 15.001 -5.673 -7.419 1.00 97.00 165 GLU A O 1
ATOM 1335 N N . GLU A 1 166 ? 14.898 -7.723 -6.523 1.00 97.88 166 GLU A N 1
ATOM 1336 C CA . GLU A 1 166 ? 16.117 -8.214 -7.168 1.00 97.88 166 GLU A CA 1
ATOM 1337 C C . GLU A 1 166 ? 16.005 -8.203 -8.700 1.00 97.88 166 GLU A C 1
ATOM 1339 O O . GLU A 1 166 ? 16.990 -7.976 -9.407 1.00 97.88 166 GLU A O 1
ATOM 1344 N N . ALA A 1 167 ? 14.804 -8.434 -9.235 1.00 97.81 167 ALA A N 1
ATOM 1345 C CA . ALA A 1 167 ? 14.546 -8.338 -10.665 1.00 97.81 167 ALA A CA 1
ATOM 1346 C C . ALA A 1 167 ? 14.641 -6.889 -11.180 1.00 97.81 167 ALA A C 1
ATOM 1348 O O . ALA A 1 167 ? 15.218 -6.662 -12.245 1.00 97.81 167 ALA A O 1
ATOM 1349 N N . LEU A 1 168 ? 14.136 -5.906 -10.426 1.00 97.12 168 LEU A N 1
ATOM 1350 C CA . LEU A 1 168 ? 14.289 -4.482 -10.744 1.00 97.12 168 LEU A CA 1
ATOM 1351 C C . LEU A 1 168 ? 15.755 -4.043 -10.640 1.00 97.12 168 LEU A C 1
ATOM 1353 O O . LEU A 1 168 ? 16.248 -3.376 -11.545 1.00 97.12 168 LEU A O 1
ATOM 1357 N N . GLU A 1 169 ? 16.486 -4.473 -9.609 1.00 96.81 169 GLU A N 1
ATOM 1358 C CA . GLU A 1 169 ? 17.929 -4.217 -9.488 1.00 96.81 169 GLU A CA 1
ATOM 1359 C C . GLU A 1 169 ? 18.718 -4.795 -10.670 1.00 96.81 169 GLU A C 1
ATOM 1361 O O . GLU A 1 169 ? 19.602 -4.143 -11.235 1.00 96.81 169 GLU A O 1
ATOM 1366 N N . ALA A 1 170 ? 18.389 -6.020 -11.088 1.00 97.06 170 ALA A N 1
ATOM 1367 C CA . ALA A 1 170 ? 18.982 -6.617 -12.274 1.00 97.06 170 ALA A CA 1
ATOM 1368 C C . ALA A 1 170 ? 18.647 -5.805 -13.533 1.00 97.06 170 ALA A C 1
ATOM 1370 O O . ALA A 1 170 ? 19.543 -5.525 -14.331 1.00 97.06 170 ALA A O 1
ATOM 1371 N N . ALA A 1 171 ? 17.387 -5.396 -13.706 1.00 95.81 171 ALA A N 1
ATOM 1372 C CA . ALA A 1 171 ? 16.956 -4.586 -14.841 1.00 95.81 171 ALA A CA 1
ATOM 1373 C C . ALA A 1 171 ? 17.709 -3.245 -14.912 1.00 95.81 171 ALA A C 1
ATOM 1375 O O . ALA A 1 171 ? 18.153 -2.869 -15.998 1.00 95.81 171 ALA A O 1
ATOM 1376 N N . GLU A 1 172 ? 17.921 -2.578 -13.772 1.00 94.00 172 GLU A N 1
ATOM 1377 C CA . GLU A 1 172 ? 18.696 -1.335 -13.639 1.00 94.00 172 GLU A CA 1
ATOM 1378 C C . GLU A 1 172 ? 20.138 -1.544 -14.131 1.00 94.00 172 GLU A C 1
ATOM 1380 O O . GLU A 1 172 ? 20.559 -0.927 -15.112 1.00 94.00 172 GLU A O 1
ATOM 1385 N N . MET A 1 173 ? 20.860 -2.512 -13.553 1.00 94.50 173 MET A N 1
ATOM 1386 C CA . MET A 1 173 ? 22.249 -2.819 -13.932 1.00 94.50 173 MET A CA 1
ATOM 1387 C C . MET A 1 173 ? 22.407 -3.230 -15.405 1.00 94.50 173 MET A C 1
ATOM 1389 O O . MET A 1 173 ? 23.441 -2.978 -16.033 1.00 94.50 173 MET A O 1
ATOM 1393 N N . LEU A 1 174 ? 21.416 -3.927 -15.963 1.00 94.31 174 LEU A N 1
ATOM 1394 C CA . LEU A 1 174 ? 21.417 -4.352 -17.362 1.00 94.31 174 LEU A CA 1
ATOM 1395 C C . LEU A 1 174 ? 21.136 -3.167 -18.297 1.00 94.31 174 LEU A C 1
ATOM 1397 O O . LEU A 1 174 ? 21.817 -3.028 -19.320 1.00 94.31 174 LEU A O 1
ATOM 1401 N N . ALA A 1 175 ? 20.210 -2.279 -17.920 1.00 91.00 175 ALA A N 1
ATOM 1402 C CA . ALA A 1 175 ? 19.911 -1.055 -18.661 1.00 91.00 175 ALA A CA 1
ATOM 1403 C C . ALA A 1 175 ? 21.143 -0.139 -18.722 1.00 91.00 175 ALA A C 1
ATOM 1405 O O . ALA A 1 175 ? 21.510 0.326 -19.804 1.00 91.00 175 ALA A O 1
ATOM 1406 N N . GLU A 1 176 ? 21.871 -0.001 -17.609 1.00 90.12 176 GLU A N 1
ATOM 1407 C CA . GLU A 1 176 ? 23.143 0.734 -17.531 1.00 90.12 176 GLU A CA 1
ATOM 1408 C C . GLU A 1 176 ? 24.228 0.214 -18.478 1.00 90.12 176 GLU A C 1
ATOM 1410 O O . GLU A 1 176 ? 25.147 0.937 -18.875 1.00 90.12 176 GLU A O 1
ATOM 1415 N N . ARG A 1 177 ? 24.148 -1.053 -18.872 1.00 90.81 177 ARG A N 1
ATOM 1416 C CA . ARG A 1 177 ? 25.098 -1.680 -19.798 1.00 90.81 177 ARG A CA 1
ATOM 1417 C C . ARG A 1 177 ? 24.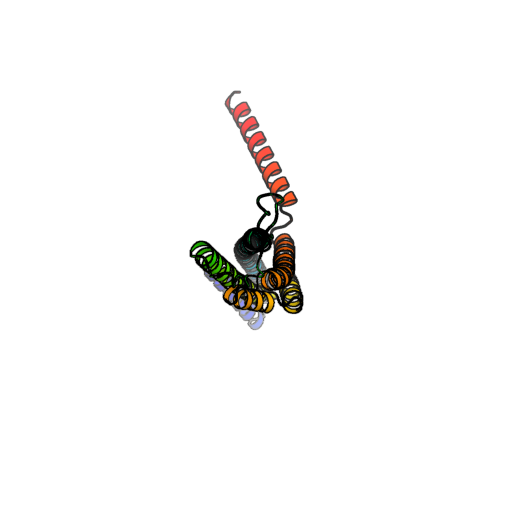577 -1.719 -21.233 1.00 90.81 177 ARG A C 1
ATOM 1419 O O . ARG A 1 177 ? 25.292 -2.181 -22.119 1.00 90.81 177 ARG A O 1
ATOM 1426 N N . GLY A 1 178 ? 23.363 -1.218 -21.475 1.00 88.06 178 GLY A N 1
ATOM 1427 C CA . GLY A 1 178 ? 22.690 -1.265 -22.774 1.00 88.06 178 GLY A CA 1
ATOM 1428 C C . GLY A 1 178 ? 22.234 -2.671 -23.178 1.00 88.06 178 GLY A C 1
ATOM 1429 O O . GLY A 1 178 ? 22.062 -2.942 -24.366 1.00 88.06 178 GLY A O 1
ATOM 1430 N N . LEU A 1 179 ? 22.066 -3.578 -22.213 1.00 90.81 179 LEU A N 1
ATOM 1431 C CA . LEU A 1 179 ? 21.683 -4.975 -22.422 1.00 90.81 179 LEU A CA 1
ATOM 1432 C C . LEU A 1 179 ? 20.152 -5.121 -22.487 1.00 90.81 179 LEU A C 1
ATOM 1434 O O . LEU A 1 179 ? 19.538 -5.760 -21.639 1.00 90.81 179 LEU A O 1
ATOM 1438 N N . TRP A 1 180 ? 19.532 -4.512 -23.503 1.00 88.69 180 TRP A N 1
ATOM 1439 C CA . TRP A 1 180 ? 18.076 -4.304 -23.579 1.00 88.69 180 TRP A CA 1
ATOM 1440 C C . TRP A 1 180 ? 17.221 -5.570 -23.521 1.00 88.69 180 TRP A C 1
ATOM 1442 O O . TRP A 1 180 ? 16.177 -5.569 -22.876 1.00 88.69 180 TRP A O 1
ATOM 1452 N N . GLN A 1 181 ? 17.664 -6.649 -24.169 1.00 90.56 181 GLN A N 1
ATOM 1453 C CA . GLN A 1 181 ? 16.937 -7.922 -24.155 1.00 90.56 181 GLN A CA 1
ATOM 1454 C C . GLN A 1 181 ? 16.905 -8.510 -22.740 1.00 90.56 181 GLN A C 1
ATOM 1456 O O . GLN A 1 181 ? 15.846 -8.876 -22.243 1.00 90.56 181 GLN A O 1
ATOM 1461 N N . GLN A 1 182 ? 18.046 -8.511 -22.050 1.00 93.94 182 GLN A N 1
ATOM 1462 C CA . GLN A 1 182 ? 18.138 -8.995 -20.675 1.00 93.94 182 GLN A CA 1
ATOM 1463 C C . GLN A 1 182 ? 17.400 -8.066 -19.701 1.00 93.94 182 GLN A C 1
ATOM 1465 O O . GLN A 1 182 ? 16.760 -8.546 -18.769 1.00 93.94 182 GLN A O 1
ATOM 1470 N N . THR A 1 183 ? 17.448 -6.745 -19.917 1.00 93.88 183 THR A N 1
ATOM 1471 C CA . THR A 1 183 ? 16.644 -5.782 -19.149 1.00 93.88 183 THR A CA 1
ATOM 1472 C C . THR A 1 183 ? 15.158 -6.109 -19.261 1.00 93.88 183 THR A C 1
ATOM 1474 O O . THR A 1 183 ? 14.463 -6.110 -18.253 1.00 93.88 183 THR A O 1
ATOM 1477 N N . GLN A 1 184 ? 14.676 -6.429 -20.464 1.00 93.69 184 GLN A N 1
ATOM 1478 C CA . GLN A 1 184 ? 13.282 -6.803 -20.694 1.00 93.69 184 GLN A CA 1
ATOM 1479 C C . GLN A 1 184 ? 12.911 -8.129 -20.008 1.00 93.69 184 GLN A C 1
ATOM 1481 O O . GLN A 1 184 ? 11.821 -8.247 -19.457 1.00 93.69 184 GLN A O 1
ATOM 1486 N N . GLU A 1 185 ? 13.799 -9.123 -20.003 1.00 95.06 185 GLU A N 1
ATOM 1487 C CA . GLU A 1 185 ? 13.577 -10.385 -19.279 1.00 95.06 185 GLU A CA 1
ATOM 1488 C C . GLU A 1 185 ? 13.479 -10.170 -17.760 1.00 95.06 185 GLU A C 1
ATOM 1490 O O . GLU A 1 185 ? 12.573 -10.701 -17.114 1.00 95.06 185 GLU A O 1
ATOM 1495 N N . ALA A 1 186 ? 14.383 -9.368 -17.188 1.00 96.38 186 ALA A N 1
ATOM 1496 C CA . ALA A 1 186 ? 14.358 -9.015 -15.770 1.00 96.38 186 ALA A CA 1
ATOM 1497 C C . ALA A 1 186 ? 13.099 -8.204 -15.412 1.00 96.38 186 ALA A C 1
ATOM 1499 O O . ALA A 1 186 ? 12.432 -8.487 -14.418 1.00 96.38 186 ALA A O 1
ATOM 1500 N N . GLU A 1 187 ? 12.712 -7.262 -16.273 1.00 95.12 187 GLU A N 1
ATOM 1501 C CA . GLU A 1 187 ? 11.494 -6.468 -16.127 1.00 95.12 187 GLU A CA 1
ATOM 1502 C C . GLU A 1 187 ? 10.229 -7.343 -16.093 1.00 95.12 187 GLU A C 1
ATOM 1504 O O . GLU A 1 187 ? 9.382 -7.141 -15.229 1.00 95.12 187 GLU A O 1
ATOM 1509 N N . GLN A 1 188 ? 10.128 -8.384 -16.926 1.00 95.69 188 GLN A N 1
ATOM 1510 C CA . GLN A 1 188 ? 8.995 -9.322 -16.890 1.00 95.69 188 GLN A CA 1
ATOM 1511 C C . GLN A 1 188 ? 8.907 -10.122 -15.580 1.00 95.69 188 GLN A C 1
ATOM 1513 O O . GLN A 1 188 ? 7.819 -10.517 -15.149 1.00 95.69 188 GLN A O 1
ATOM 1518 N N . ILE A 1 189 ? 10.044 -10.414 -14.941 1.00 96.06 189 ILE A N 1
ATOM 1519 C CA . ILE A 1 189 ? 10.056 -11.048 -13.615 1.00 96.06 189 ILE A CA 1
ATOM 1520 C C . ILE A 1 189 ? 9.519 -10.059 -12.578 1.00 96.06 189 ILE A C 1
ATOM 1522 O O . ILE A 1 189 ? 8.605 -10.414 -11.833 1.00 96.06 189 ILE A O 1
ATOM 1526 N N . ALA A 1 190 ? 10.016 -8.819 -12.591 1.00 96.88 190 ALA A N 1
ATOM 1527 C CA . ALA A 1 190 ? 9.527 -7.759 -11.717 1.00 96.88 190 ALA A CA 1
ATOM 1528 C C . ALA A 1 190 ? 8.020 -7.524 -11.897 1.00 96.88 190 ALA A C 1
ATOM 1530 O O . ALA A 1 190 ? 7.277 -7.541 -10.920 1.00 96.88 190 ALA A O 1
ATOM 1531 N N . SER A 1 191 ? 7.549 -7.402 -13.141 1.00 96.62 191 SER A N 1
ATOM 1532 C CA . SER A 1 191 ? 6.141 -7.171 -13.468 1.00 96.62 191 SER A CA 1
ATOM 1533 C C . SER A 1 191 ? 5.216 -8.222 -12.860 1.00 96.62 191 SER A C 1
ATOM 1535 O O . SER A 1 191 ? 4.199 -7.850 -12.284 1.00 96.62 191 SER A O 1
ATOM 1537 N N . ARG A 1 192 ? 5.584 -9.508 -12.882 1.00 97.50 192 ARG A N 1
ATOM 1538 C CA . ARG A 1 192 ? 4.785 -10.563 -12.234 1.00 97.50 192 ARG A CA 1
ATOM 1539 C C . ARG A 1 192 ? 4.725 -10.419 -10.713 1.00 97.50 192 ARG A C 1
ATOM 1541 O O . ARG A 1 192 ? 3.678 -10.659 -10.118 1.00 97.50 192 ARG A O 1
ATOM 1548 N N . GLY A 1 193 ? 5.832 -10.035 -10.075 1.00 97.44 193 GLY A N 1
ATOM 1549 C CA . GLY A 1 193 ? 5.856 -9.777 -8.632 1.00 97.44 193 GLY A CA 1
ATOM 1550 C C . GLY A 1 193 ? 5.028 -8.551 -8.240 1.00 97.44 193 GLY A C 1
ATOM 1551 O O . GLY A 1 193 ? 4.293 -8.599 -7.256 1.00 97.44 193 GLY A O 1
ATOM 1552 N N . LEU A 1 194 ? 5.090 -7.486 -9.042 1.00 97.81 194 LEU A N 1
ATOM 1553 C CA . LEU A 1 194 ? 4.300 -6.265 -8.862 1.00 97.81 194 LEU A CA 1
ATOM 1554 C C . LEU A 1 194 ? 2.798 -6.520 -9.058 1.00 97.81 194 LEU A C 1
ATOM 1556 O O . LEU A 1 194 ? 1.993 -6.048 -8.260 1.00 97.81 194 LEU A O 1
ATOM 1560 N N . GLU A 1 195 ? 2.420 -7.316 -10.061 1.00 98.00 195 GLU A N 1
ATOM 1561 C CA . GLU A 1 195 ? 1.032 -7.749 -10.260 1.00 98.00 195 GLU A CA 1
ATOM 1562 C C . GLU A 1 195 ? 0.529 -8.577 -9.073 1.00 98.00 195 GLU A C 1
ATOM 1564 O O . GLU A 1 195 ? -0.555 -8.306 -8.560 1.00 98.00 195 GLU A O 1
ATOM 1569 N N . ARG A 1 196 ? 1.334 -9.524 -8.562 1.00 98.06 196 ARG A N 1
ATOM 1570 C CA . ARG A 1 196 ? 0.967 -10.299 -7.365 1.00 98.06 196 ARG A CA 1
ATOM 1571 C C . ARG A 1 196 ? 0.762 -9.401 -6.146 1.00 98.06 196 ARG A C 1
ATOM 1573 O O . ARG A 1 196 ? -0.174 -9.639 -5.383 1.00 98.06 196 ARG A O 1
ATOM 1580 N N . LEU A 1 197 ? 1.619 -8.393 -5.972 1.00 98.12 197 LEU A N 1
ATOM 1581 C CA . LEU A 1 197 ? 1.514 -7.411 -4.894 1.00 98.12 197 LEU A CA 1
ATOM 1582 C C . LEU A 1 197 ? 0.222 -6.599 -5.010 1.00 98.12 197 LEU A C 1
ATOM 1584 O O . LEU A 1 197 ? -0.520 -6.512 -4.034 1.00 98.12 197 LEU A O 1
ATOM 1588 N N . ARG A 1 198 ? -0.074 -6.054 -6.198 1.00 98.06 198 ARG A N 1
ATOM 1589 C CA . ARG A 1 198 ? -1.323 -5.327 -6.466 1.00 98.06 198 ARG A CA 1
ATOM 1590 C C . ARG A 1 198 ? -2.532 -6.189 -6.144 1.00 98.06 198 ARG A C 1
ATOM 1592 O O . ARG A 1 198 ? -3.372 -5.772 -5.355 1.00 98.06 198 ARG A O 1
ATOM 1599 N N . ASP A 1 199 ? -2.594 -7.387 -6.713 1.00 97.50 199 ASP A N 1
ATOM 1600 C CA . ASP A 1 199 ? -3.743 -8.272 -6.548 1.00 97.50 199 ASP A CA 1
ATOM 1601 C C . ASP A 1 199 ? -3.928 -8.660 -5.076 1.00 97.50 199 ASP A C 1
ATOM 1603 O O . ASP A 1 199 ? -5.048 -8.695 -4.573 1.00 97.50 199 ASP A O 1
ATOM 1607 N N . GLY A 1 200 ? -2.841 -8.932 -4.351 1.00 97.12 200 GLY A N 1
ATOM 1608 C CA . GLY A 1 200 ? -2.910 -9.244 -2.925 1.00 97.12 200 GLY A CA 1
ATOM 1609 C C . GLY A 1 200 ? -3.391 -8.066 -2.071 1.00 97.12 200 GLY A C 1
ATOM 1610 O O . GLY A 1 200 ? -4.257 -8.247 -1.216 1.00 97.12 200 GLY A O 1
ATOM 1611 N N . ILE A 1 201 ? -2.916 -6.848 -2.356 1.00 97.25 201 ILE A N 1
ATOM 1612 C CA . ILE A 1 201 ? -3.374 -5.622 -1.687 1.00 97.25 201 ILE A CA 1
ATOM 1613 C C . ILE A 1 201 ? -4.846 -5.333 -2.008 1.00 97.25 201 ILE A C 1
ATOM 1615 O O . ILE A 1 201 ? -5.597 -4.972 -1.107 1.00 97.25 201 ILE A O 1
ATOM 1619 N N . GLU A 1 202 ? -5.296 -5.525 -3.250 1.00 95.50 202 GLU A N 1
ATOM 1620 C CA . GLU A 1 202 ? -6.710 -5.368 -3.619 1.00 95.50 202 GLU A CA 1
ATOM 1621 C C . GLU A 1 202 ? -7.604 -6.367 -2.873 1.00 95.50 202 GLU A C 1
ATOM 1623 O O . GLU A 1 202 ? -8.612 -5.976 -2.288 1.00 95.50 202 GLU A O 1
ATOM 1628 N N . ASN A 1 203 ? -7.186 -7.632 -2.786 1.00 93.81 203 ASN A N 1
ATOM 1629 C CA . ASN A 1 203 ? -7.903 -8.643 -2.006 1.00 93.81 203 ASN A CA 1
ATOM 1630 C C . ASN A 1 203 ? -7.923 -8.323 -0.503 1.00 93.81 203 ASN A C 1
ATOM 1632 O O . ASN A 1 203 ? -8.918 -8.589 0.178 1.00 93.81 203 ASN A O 1
ATOM 1636 N N . ALA A 1 204 ? -6.834 -7.784 0.047 1.00 92.56 204 ALA A N 1
ATOM 1637 C CA . ALA A 1 204 ? -6.798 -7.317 1.429 1.00 92.56 204 ALA A CA 1
ATOM 1638 C C . ALA A 1 204 ? -7.753 -6.131 1.631 1.00 92.56 204 ALA A C 1
ATOM 1640 O O . ALA A 1 204 ? -8.500 -6.099 2.609 1.00 92.56 204 ALA A O 1
ATOM 1641 N N . ALA A 1 205 ? -7.802 -5.216 0.663 1.00 91.50 205 ALA A N 1
ATOM 1642 C CA . ALA A 1 205 ? -8.666 -4.050 0.704 1.00 91.50 205 ALA A CA 1
ATOM 1643 C C . ALA A 1 205 ? -10.155 -4.397 0.672 1.00 91.50 205 ALA A C 1
ATOM 1645 O O . ALA A 1 205 ? -10.927 -3.848 1.458 1.00 91.50 205 ALA A O 1
ATOM 1646 N N . ASP A 1 206 ? -10.548 -5.359 -0.160 1.00 87.75 206 ASP A N 1
ATOM 1647 C CA . ASP A 1 206 ? -11.927 -5.848 -0.229 1.00 87.75 206 ASP A CA 1
ATOM 1648 C C . ASP A 1 206 ? -12.410 -6.458 1.097 1.00 87.75 206 ASP A C 1
ATOM 1650 O O . ASP A 1 206 ? -13.611 -6.465 1.373 1.00 87.75 206 ASP A O 1
ATOM 1654 N N . ALA A 1 207 ? -11.492 -6.961 1.933 1.00 79.88 207 ALA A N 1
ATOM 1655 C CA . ALA A 1 207 ? -11.815 -7.515 3.249 1.00 79.88 207 ALA A CA 1
ATOM 1656 C C . ALA A 1 207 ? -12.329 -6.452 4.227 1.00 79.88 207 ALA A C 1
ATOM 1658 O O . ALA A 1 207 ? -13.175 -6.756 5.065 1.00 79.88 207 ALA A O 1
ATOM 1659 N N . VAL A 1 208 ? -11.789 -5.237 4.124 1.00 82.69 208 VAL A N 1
ATOM 1660 C CA . VAL A 1 208 ? -11.971 -4.161 5.107 1.00 82.69 208 VAL A CA 1
ATOM 1661 C C . VAL A 1 208 ? -12.974 -3.135 4.594 1.00 82.69 208 VAL A C 1
ATOM 1663 O O . VAL A 1 208 ? -13.956 -2.826 5.259 1.00 82.69 208 VAL A O 1
ATOM 1666 N N . LEU A 1 209 ? -12.805 -2.699 3.344 1.00 80.88 209 LEU A N 1
ATOM 1667 C CA . LEU A 1 209 ? -13.676 -1.714 2.696 1.00 80.88 209 LEU A CA 1
ATOM 1668 C C . LEU A 1 209 ? -15.011 -2.318 2.219 1.00 80.88 209 LEU A C 1
ATOM 1670 O O . LEU A 1 209 ? -15.956 -1.592 1.885 1.00 80.88 209 LEU A O 1
ATOM 1674 N N . GLY A 1 210 ? -15.086 -3.650 2.144 1.00 68.31 210 GLY A N 1
ATOM 1675 C CA . GLY A 1 210 ? -16.100 -4.368 1.377 1.00 68.31 210 GLY A CA 1
ATOM 1676 C C . GLY A 1 210 ? -15.900 -4.200 -0.133 1.00 68.31 210 GLY A C 1
ATOM 1677 O O . GLY A 1 210 ? -15.226 -3.275 -0.590 1.00 68.31 210 GLY A O 1
ATOM 1678 N N . SER A 1 211 ? -16.510 -5.082 -0.930 1.00 60.97 211 SER A N 1
ATOM 1679 C CA . SER A 1 211 ? -16.336 -5.044 -2.388 1.00 60.97 211 SER A CA 1
ATOM 1680 C C . SER A 1 211 ? -16.752 -3.685 -2.971 1.00 60.97 211 SER A C 1
ATOM 1682 O O . SER A 1 211 ? -17.777 -3.108 -2.589 1.00 60.97 211 SER A O 1
ATOM 1684 N N . GLU A 1 212 ? -15.969 -3.155 -3.916 1.00 57.56 212 GLU A N 1
ATOM 1685 C CA . GLU A 1 212 ? -16.242 -1.862 -4.568 1.00 57.56 212 GLU A CA 1
ATOM 1686 C C . GLU A 1 212 ? -17.637 -1.844 -5.228 1.00 57.56 212 GLU A C 1
ATOM 1688 O O . GLU A 1 212 ? -18.350 -0.840 -5.184 1.00 57.56 212 GLU A O 1
ATOM 1693 N N . GLU A 1 213 ? -18.089 -2.994 -5.736 1.00 58.25 213 GLU A N 1
ATOM 1694 C CA . GLU A 1 213 ? -19.422 -3.182 -6.311 1.00 58.25 213 GLU A CA 1
ATOM 1695 C C . GLU A 1 213 ? -20.547 -3.128 -5.258 1.00 58.25 213 GLU A C 1
ATOM 1697 O O . GLU A 1 213 ? -21.612 -2.563 -5.520 1.00 58.25 213 GLU A O 1
ATOM 1702 N N . GLU A 1 214 ? -20.344 -3.671 -4.052 1.00 60.62 214 GLU A N 1
ATOM 1703 C CA . GLU A 1 214 ? -21.306 -3.506 -2.953 1.00 60.62 214 GLU A CA 1
ATOM 1704 C C . GLU A 1 214 ? -21.308 -2.093 -2.396 1.00 60.62 214 GLU A C 1
ATOM 1706 O O . GLU A 1 214 ? -22.377 -1.556 -2.111 1.00 60.62 214 GLU A O 1
ATOM 1711 N N . SER A 1 215 ? -20.143 -1.464 -2.276 1.00 64.50 215 SER A N 1
ATOM 1712 C CA . SER A 1 215 ? -20.030 -0.073 -1.844 1.00 64.50 215 SER A CA 1
ATOM 1713 C C . SER A 1 215 ? -20.750 0.876 -2.810 1.00 64.50 215 SER A C 1
ATOM 1715 O O . SER A 1 215 ? -21.541 1.712 -2.367 1.00 64.50 215 SER A O 1
ATOM 1717 N N . LEU A 1 216 ? -20.584 0.690 -4.124 1.00 71.44 216 LEU A N 1
ATOM 1718 C CA . LEU A 1 216 ? -21.320 1.435 -5.153 1.00 71.44 216 LEU A CA 1
ATOM 1719 C C . LEU A 1 216 ? -22.827 1.146 -5.120 1.00 71.44 216 LEU A C 1
ATOM 1721 O O . LEU A 1 216 ? -23.629 2.079 -5.199 1.00 71.44 216 LEU A O 1
ATOM 1725 N N . ARG A 1 217 ? -23.234 -0.119 -4.945 1.00 73.19 217 ARG A N 1
ATOM 1726 C CA . ARG A 1 217 ? -24.654 -0.478 -4.779 1.00 73.19 217 ARG A CA 1
ATOM 1727 C C . ARG A 1 217 ? -25.277 0.178 -3.546 1.00 73.19 217 ARG A C 1
ATOM 1729 O O . ARG A 1 217 ? -26.401 0.674 -3.631 1.00 73.19 217 ARG A O 1
ATOM 1736 N N . ARG A 1 218 ? -24.562 0.221 -2.416 1.00 73.31 218 ARG A N 1
ATOM 1737 C CA . ARG A 1 218 ? -25.009 0.903 -1.189 1.00 73.31 218 ARG A CA 1
ATOM 1738 C C . ARG A 1 218 ? -25.158 2.408 -1.411 1.00 73.31 218 ARG A C 1
ATOM 1740 O O . ARG A 1 218 ? -26.221 2.948 -1.116 1.00 73.31 218 ARG A O 1
ATOM 1747 N N . ALA A 1 219 ? -24.158 3.059 -2.010 1.00 80.62 219 ALA A N 1
ATOM 1748 C CA . ALA A 1 219 ? -24.213 4.487 -2.330 1.00 80.62 219 ALA A CA 1
ATOM 1749 C C . ALA A 1 219 ? -25.385 4.830 -3.271 1.00 80.62 219 ALA A C 1
ATOM 1751 O O . ALA A 1 219 ? -26.101 5.811 -3.061 1.00 80.62 219 ALA A O 1
ATOM 1752 N N . GLN A 1 220 ? -25.641 3.989 -4.279 1.00 82.94 220 GLN A N 1
ATOM 1753 C CA . GLN A 1 220 ? -26.791 4.141 -5.171 1.00 82.94 220 GLN A CA 1
ATOM 1754 C C . GLN A 1 220 ? -28.126 4.012 -4.419 1.00 82.94 220 GLN A C 1
ATOM 1756 O O . GLN A 1 220 ? -29.049 4.792 -4.666 1.00 82.94 220 GLN A O 1
ATOM 1761 N N . ALA A 1 221 ? -28.235 3.051 -3.499 1.00 85.69 221 ALA A N 1
ATOM 1762 C CA . ALA A 1 221 ? -29.439 2.855 -2.698 1.00 85.69 221 ALA A CA 1
ATOM 1763 C C . ALA A 1 221 ? -29.719 4.049 -1.766 1.00 85.69 221 ALA A C 1
ATOM 1765 O O . ALA A 1 221 ? -30.876 4.446 -1.613 1.00 85.69 221 ALA A O 1
ATOM 1766 N N . GLU A 1 222 ? -28.685 4.658 -1.179 1.00 82.00 222 GLU A N 1
ATOM 1767 C CA . GLU A 1 222 ? -28.842 5.861 -0.351 1.00 82.00 222 GLU A CA 1
ATOM 1768 C C . GLU A 1 222 ? -29.277 7.083 -1.163 1.00 82.00 222 GLU A C 1
ATOM 1770 O O . GLU A 1 222 ? -30.215 7.776 -0.764 1.00 82.00 222 GLU A O 1
ATOM 1775 N N . LEU A 1 223 ? -28.689 7.303 -2.345 1.00 92.19 223 LEU A N 1
ATOM 1776 C CA . LEU A 1 223 ? -29.117 8.370 -3.258 1.00 92.19 223 LEU A CA 1
ATOM 1777 C C . LEU A 1 223 ? -30.588 8.227 -3.665 1.00 92.19 223 LEU A C 1
ATOM 1779 O O . LEU A 1 223 ? -31.321 9.217 -3.718 1.00 92.19 223 LEU A O 1
ATOM 1783 N N . GLN A 1 224 ? -31.044 6.998 -3.925 1.00 90.56 224 GLN A N 1
ATOM 1784 C CA . GLN A 1 224 ? -32.449 6.737 -4.241 1.00 90.56 224 GLN A CA 1
ATOM 1785 C C . GLN A 1 224 ? -33.375 7.056 -3.064 1.00 90.56 224 GLN A C 1
ATOM 1787 O O . GLN A 1 224 ? -34.415 7.680 -3.277 1.00 90.56 224 GLN A O 1
ATOM 1792 N N . ARG A 1 225 ? -33.000 6.694 -1.830 1.00 89.69 225 ARG A N 1
ATOM 1793 C CA . ARG A 1 225 ? -33.786 7.046 -0.634 1.00 89.69 225 ARG A CA 1
ATOM 1794 C C . ARG A 1 225 ? -33.851 8.554 -0.415 1.00 89.69 225 ARG A C 1
ATOM 1796 O O . ARG A 1 225 ? -34.942 9.077 -0.209 1.00 89.69 225 ARG A O 1
ATOM 1803 N N . ALA A 1 226 ? -32.722 9.254 -0.519 1.00 89.25 226 ALA A N 1
ATOM 1804 C CA . ALA A 1 226 ? -32.676 10.708 -0.371 1.00 89.25 226 ALA A CA 1
ATOM 1805 C C . ALA A 1 226 ? -33.534 11.412 -1.438 1.00 89.25 226 ALA A C 1
ATOM 1807 O O . ALA A 1 226 ? -34.271 12.352 -1.144 1.00 89.25 226 ALA A O 1
ATOM 1808 N N . SER A 1 227 ? -33.503 10.914 -2.679 1.00 89.94 227 SER A N 1
ATOM 1809 C CA . SER A 1 227 ? -34.342 11.421 -3.769 1.00 89.94 227 SER A CA 1
ATOM 1810 C C . SER A 1 227 ? -35.840 11.188 -3.526 1.00 89.94 227 SER A C 1
ATOM 1812 O O . SER A 1 227 ? -36.656 12.067 -3.825 1.00 89.94 227 SER A O 1
ATOM 1814 N N . GLN A 1 228 ? -36.213 10.033 -2.967 1.00 90.50 228 GLN A N 1
ATOM 1815 C CA . GLN A 1 228 ? -37.597 9.725 -2.600 1.00 90.50 228 GLN A CA 1
ATOM 1816 C C . GLN A 1 228 ? -38.090 10.625 -1.464 1.00 90.50 228 GLN A C 1
ATOM 1818 O O . GLN A 1 228 ? -39.148 11.234 -1.610 1.00 90.50 228 GLN A O 1
ATOM 1823 N N . GLN A 1 229 ? -37.297 10.793 -0.403 1.00 86.12 229 GLN A N 1
ATOM 1824 C CA . GLN A 1 229 ? -37.616 11.689 0.713 1.00 86.12 229 GLN A CA 1
ATOM 1825 C C . GLN A 1 229 ? -37.809 13.135 0.244 1.00 86.12 229 GLN A C 1
ATOM 1827 O O . GLN A 1 229 ? -38.830 13.745 0.548 1.00 86.12 229 GLN A O 1
ATOM 1832 N N . LEU A 1 230 ? -36.904 13.656 -0.591 1.00 88.12 230 LEU A N 1
ATOM 1833 C CA . LEU A 1 230 ? -37.036 15.005 -1.151 1.00 88.12 230 LEU A CA 1
ATOM 1834 C C . LEU A 1 230 ? -38.308 15.162 -2.003 1.00 88.12 230 LEU A C 1
ATOM 1836 O O . LEU A 1 230 ? -38.966 16.201 -1.978 1.00 88.12 230 LEU A O 1
ATOM 1840 N N . SER A 1 231 ? -38.669 14.128 -2.766 1.00 84.94 231 SER A N 1
ATOM 1841 C CA . SER A 1 231 ? -39.881 14.138 -3.595 1.00 84.94 231 SER A CA 1
ATOM 1842 C C . SER A 1 231 ? -41.162 14.118 -2.756 1.00 84.94 231 SER A C 1
ATOM 1844 O O . SER A 1 231 ? -42.160 14.733 -3.137 1.00 84.94 231 SER A O 1
ATOM 1846 N N . GLU A 1 232 ? -41.151 13.411 -1.627 1.00 87.12 232 GLU A N 1
ATOM 1847 C CA . GLU A 1 232 ? -42.254 13.394 -0.665 1.00 87.12 232 GLU A CA 1
ATOM 1848 C C . GLU A 1 232 ? -42.389 14.738 0.057 1.00 87.12 232 GLU A C 1
ATOM 1850 O O . GLU A 1 232 ? -43.498 15.268 0.135 1.00 87.12 232 GLU A O 1
ATOM 1855 N N . GLU A 1 233 ? -41.277 15.344 0.479 1.00 85.62 233 GLU A N 1
ATOM 1856 C CA . GLU A 1 233 ? -41.262 16.680 1.086 1.00 85.62 233 GLU A CA 1
ATOM 1857 C C . GLU A 1 233 ? -41.770 17.763 0.124 1.00 85.62 233 GLU A C 1
ATOM 1859 O O . GLU A 1 233 ? -42.590 18.596 0.506 1.00 85.62 233 GLU A O 1
ATOM 1864 N N . LEU A 1 234 ? -41.361 17.729 -1.149 1.00 82.19 234 LEU A N 1
ATOM 1865 C CA . LEU A 1 234 ? -41.844 18.669 -2.168 1.00 82.19 234 LEU A CA 1
ATOM 1866 C C . LEU A 1 234 ? -43.350 18.539 -2.422 1.00 82.19 234 LEU A C 1
ATOM 1868 O O . LEU A 1 234 ? -44.021 19.548 -2.631 1.00 82.19 234 LEU A O 1
ATOM 1872 N N . ARG A 1 235 ? -43.899 17.317 -2.387 1.00 80.38 235 ARG A N 1
ATOM 1873 C CA . ARG A 1 235 ? -45.353 17.102 -2.483 1.00 80.38 235 ARG A CA 1
ATOM 1874 C C . ARG A 1 235 ? -46.083 17.587 -1.237 1.00 80.38 235 ARG A C 1
ATOM 1876 O O . ARG A 1 235 ? -47.150 18.175 -1.373 1.00 80.38 235 ARG A O 1
ATOM 1883 N N . ALA A 1 236 ? -45.514 17.367 -0.055 1.00 75.50 236 ALA A N 1
ATOM 1884 C CA . ALA A 1 236 ? -46.077 17.842 1.204 1.00 75.50 236 ALA A CA 1
ATOM 1885 C C . ALA A 1 236 ? -46.040 19.377 1.329 1.00 75.50 236 ALA A C 1
ATOM 1887 O O . ALA A 1 236 ? -46.906 19.945 1.979 1.00 75.50 236 ALA A O 1
ATOM 1888 N N . ALA A 1 237 ? -45.076 20.051 0.693 1.00 74.25 237 ALA A N 1
ATOM 1889 C CA . ALA A 1 237 ? -44.963 21.512 0.680 1.00 74.25 237 ALA A CA 1
ATOM 1890 C C . ALA A 1 237 ? -45.832 22.208 -0.391 1.00 74.25 237 ALA A C 1
ATOM 1892 O O . ALA A 1 237 ? -45.991 23.428 -0.350 1.00 74.25 237 ALA A O 1
ATOM 1893 N N . GLN A 1 238 ? -46.353 21.461 -1.371 1.00 67.50 238 GLN A N 1
ATOM 1894 C CA . GLN A 1 238 ? -47.213 21.979 -2.448 1.00 67.50 238 GLN A CA 1
ATOM 1895 C C . GLN A 1 238 ? -48.713 21.706 -2.235 1.00 67.50 238 GLN A C 1
ATOM 1897 O O . GLN A 1 238 ? -49.524 22.228 -3.004 1.00 67.50 238 GLN A O 1
ATOM 1902 N N . GLY A 1 239 ? -49.074 20.893 -1.237 1.00 51.53 239 GLY A N 1
ATOM 1903 C CA . GLY A 1 239 ? -50.454 20.655 -0.793 1.00 51.53 239 GLY A CA 1
ATOM 1904 C C . GLY A 1 239 ? -50.804 21.479 0.435 1.00 51.53 239 GLY A C 1
ATOM 1905 O O . GLY A 1 239 ? -51.985 21.875 0.535 1.00 51.53 239 GLY A O 1
#

=== Feature glossary ===
Annotated list of the representations used here:

Nearest PDB structures. The Foldseek neighbor list gives the closest experimentally determined structures in the PDB, ranked by structural alignment. TM-score near 1 means near-identical fold; near 0.3 means only rough topology match. This is how one finds what a novel AlphaFold prediction most resembles in the solved-structure universe.

Foldseek 3Di. Foldseek's 3Di representation compresses backbone geometry into a per-residue letter drawn from a learned twenty-state alphabet. It captures the tertiary interaction pattern around each residue — which residues are packed against it in space, regardless of where they are in sequence.

Radius of gyration, Cα contacts, bounding box. Radius of gyration (Rg) is the root-mean-square distance of Cα atoms from their centroid — a single number for overall size and compactness. A globular domain of N residues has Rg ≈ 2.2·N^0.38 Å; an extended or disordered chain has a much larger Rg. The Cα contact count is the number of residue pairs whose Cα atoms are within 8 Å and are more than four positions apart in sequence — a standard proxy for tertiary packing density. The bounding box is the smallest axis-aligned box enclosing all Cα atoms.

InterPro / GO / CATH / organism. The annotation block draws on four external resources. InterPro: which protein families and domains the sequence belongs to. GO: standardized terms for what the protein does, what process it participates in, and where in the cell it acts. CATH: which structural fold it has in the CATH hierarchy. Organism: the species of origin.

mmCIF coordinates. The mmCIF block holds the 3D Cartesian coordinates of each backbone atom (N, Cα, C, O) in ångströms. mmCIF is the PDB's canonical archive format — a tagged-loop text representation of the atomic model.

pLDDT. pLDDT is the predicted lDDT-Cα score: AlphaFold's confidence that the local environment of each residue (all inter-atomic distances within 15 Å) is correctly placed. It is a per-residue number between 0 and 100, with higher meaning more reliable.

Backbone torsions (φ/ψ). φ (phi) and ψ (psi) are the two rotatable backbone dihedrals per residue: φ is the C(i-1)–N–Cα–C torsion, ψ is the N–Cα–C–N(i+1) torsion, both in degrees on (−180°, 180°]. α-helical residues cluster near (−60°, −45°); β-strand residues near (−120°, +130°). A Ramachandran plot is simply a scatter of (φ, ψ) for every residue.

B-factor. For experimental (PDB) structures, the B-factor (temperature factor) quantifies the positional spread of each atom in the crystal — a combination of thermal vibration and static disorder — in units of Å². High B-factors mark flexible loops or poorly resolved regions; low B-factors mark the rigid, well-ordered core.

Secondary structure (3-state, P-SEA). SS3 is a coarse helix/strand/coil call (letters a/b/c) made by the P-SEA algorithm from inter-Cα distances and dihedrals. It is less detailed than DSSP but needs only Cα positions.

Predicted aligned error. Predicted aligned error is AlphaFold's pairwise confidence. Unlike pLDDT (per-residue), PAE is per-residue-pair and captures whether two parts of the structure are correctly placed relative to each other. Units are ångströms of expected positional error.

Solvent-accessible surface area. Solvent-accessible surface area (SASA) is the area in Å² traced out by the centre of a 1.4 Å probe sphere (a water molecule) rolled over the protein's van der Waals surface (Shrake–Rupley / Lee–Richards construction). Buried residues have near-zero SASA; fully exposed residues can exceed 200 Å². The total SASA scales roughly with the number of surface residues.

Secondary structure (8-state, DSSP). The SS8 string is DSSP's per-residue secondary-structure call. α-helix (H) means an i→i+4 H-bond ladder; β-strand (E) means the residue participates in a β-sheet; 3₁₀ (G) and π (I) are tighter and wider helices; T/S are turns/bends; '-' is loop.

Rendered structure images. Structure images are PyMOL renders from six orthogonal camera directions. Cartoon representation draws helices as coils and strands as arrows; sticks shows the backbone as bonds; surface shows the solvent-excluded envelope. Rainbow coloring maps sequence position to hue (blue→red, N→C); chain coloring assigns a distinct color per polypeptide.

Sequence. The amino-acid sequence is the protein's primary structure: the linear order of residues from the N-terminus to the C-terminus, written in one-letter code. Everything else here — the 3D coordinates, the secondary structure, the domain annotations — is ultimately a consequence of this string.

Contact-map, Ramachandran, and PAE plots. Three diagnostic plots accompany the record. The Cα contact map visualizes the tertiary structure as a 2D adjacency matrix (8 Å cutoff, sequence-local contacts suppressed). The Ramachandran plot shows the distribution of backbone (φ, ψ) torsions, with points in the α and β basins reflecting secondary structure content. The PAE plot shows AlphaFold's inter-residue confidence as a color matrix.